Protein AF-A0A8S1WUE6-F1 (afdb_monomer_lite)

Secondary structure (DSSP, 8-state):
---------GGG---SSHHHHHHHSTTEEE-SSSEEE---GGG--BHHHHHT--SSS-EEEEEETTEEEEEEEEE--SGGGGTT-HHHHHHTTTTEEEE--BTTBPPEEEEPPHHHHTTTSSS---EE-TTSS-EE-EEEETTEEEE--GGG--HHHHHHHTTTSEEEETTTTEEEETT------------------------------------------

Organism: NCBI:txid43138

Foldseek 3Di:
DDDDDDDDDQQVFQDQAQVVSCVVPNQWGHLRGTIDGAAAQQVHFFPRNLCVHHPQGRKEFDDDPVDPTGGGIDDDDFQQSNQPPPPSLVVQVLFWDWDPADDPRGIGIHGDFQQRNCPPHPAGAWGADPVNPAIFQWHDDPNGTHGDDLFPDAQVCNCPSRVNQWHADPVVRTTDGDVPDDDDPPDDPDDDDDDDDDDDDDDDDDDDDDDDDDDDDDDDD

Radius of gyration: 26.96 Å; chains: 1; bounding box: 56×74×79 Å

InterPro domains:
  IPR002895 Paramecium surface antigen [PF01508] (16-64)
  IPR002895 Paramecium surface antigen [SM00639] (15-80)

pLDDT: mean 82.32, std 22.24, range [29.23, 98.31]

Structure (mmCIF, N/CA/C/O backbone):
data_AF-A0A8S1WUE6-F1
#
_entry.id   AF-A0A8S1WUE6-F1
#
loop_
_atom_site.group_PDB
_atom_site.id
_atom_site.type_symbol
_atom_site.label_atom_id
_atom_site.label_alt_id
_atom_site.label_comp_id
_atom_site.label_asym_id
_atom_site.label_entity_id
_atom_site.label_seq_id
_atom_site.pdbx_PDB_ins_code
_atom_site.Cartn_x
_atom_site.Cartn_y
_atom_site.Cartn_z
_atom_site.occupancy
_atom_site.B_iso_or_equiv
_atom_site.auth_seq_id
_atom_site.auth_comp_id
_atom_site.auth_asym_id
_atom_site.auth_atom_id
_atom_site.pdbx_PDB_model_num
ATOM 1 N N . MET A 1 1 ? -24.900 -4.844 48.297 1.00 48.94 1 MET A N 1
ATOM 2 C CA . MET A 1 1 ? -24.930 -4.718 46.822 1.00 48.94 1 MET A CA 1
ATOM 3 C C . MET A 1 1 ? -23.717 -5.451 46.272 1.00 48.94 1 MET A C 1
ATOM 5 O O . MET A 1 1 ? -22.603 -5.019 46.538 1.00 48.94 1 MET A O 1
ATOM 9 N N . ALA A 1 2 ? -23.901 -6.596 45.613 1.00 57.88 2 ALA A N 1
ATOM 10 C CA . ALA A 1 2 ? -22.784 -7.330 45.020 1.00 57.88 2 ALA A CA 1
ATOM 11 C C . ALA A 1 2 ? -22.281 -6.578 43.777 1.00 57.88 2 ALA A C 1
ATOM 13 O O . ALA A 1 2 ? -23.072 -6.251 42.894 1.00 57.88 2 ALA A O 1
ATOM 14 N N . LYS A 1 3 ? -20.978 -6.279 43.712 1.00 74.06 3 LYS A N 1
ATOM 15 C CA . LYS A 1 3 ? -20.352 -5.786 42.480 1.00 74.06 3 LYS A CA 1
ATOM 16 C C . LYS A 1 3 ? -20.184 -6.976 41.538 1.00 74.06 3 LYS A C 1
ATOM 18 O O . LYS A 1 3 ? -19.349 -7.837 41.788 1.00 74.06 3 LYS A O 1
ATOM 23 N N . ALA A 1 4 ? -20.995 -7.032 40.487 1.00 79.56 4 ALA A N 1
ATOM 24 C CA . ALA A 1 4 ? -20.825 -8.004 39.416 1.00 79.56 4 ALA A CA 1
ATOM 25 C C . ALA A 1 4 ? -19.717 -7.528 38.466 1.00 79.56 4 ALA A C 1
ATOM 27 O O . ALA A 1 4 ? -19.742 -6.390 37.992 1.00 79.56 4 ALA A O 1
ATOM 28 N N . CYS A 1 5 ? -18.741 -8.392 38.194 1.00 84.88 5 CYS A N 1
ATOM 29 C CA . CYS A 1 5 ? -17.757 -8.159 37.144 1.00 84.88 5 CYS A CA 1
ATOM 30 C C . CYS A 1 5 ? -18.400 -8.438 35.781 1.00 84.88 5 CYS A C 1
ATOM 32 O O . CYS A 1 5 ? -19.127 -9.419 35.630 1.00 84.88 5 CYS A O 1
ATOM 34 N N . LYS A 1 6 ? -18.108 -7.598 34.786 1.00 88.50 6 LYS A N 1
ATOM 35 C CA . LYS A 1 6 ? -18.460 -7.851 33.384 1.00 88.50 6 LYS A CA 1
ATOM 36 C C . LYS A 1 6 ? -17.197 -8.070 32.558 1.00 88.50 6 LYS A C 1
ATOM 38 O O . LYS A 1 6 ? -16.139 -7.542 32.906 1.00 88.50 6 LYS A O 1
ATOM 43 N N . SER A 1 7 ? -17.320 -8.794 31.449 1.00 88.94 7 SER A N 1
ATOM 44 C CA . SER A 1 7 ? -16.250 -8.884 30.455 1.00 88.94 7 SER A CA 1
ATOM 45 C C . SER A 1 7 ? -15.914 -7.494 29.918 1.00 88.94 7 SER A C 1
ATOM 47 O O . SER A 1 7 ? -16.809 -6.706 29.604 1.00 88.94 7 SER A O 1
ATOM 49 N N . LYS A 1 8 ? -14.616 -7.195 29.832 1.00 89.75 8 LYS A N 1
ATOM 50 C CA . LYS A 1 8 ? -14.124 -5.938 29.269 1.00 89.75 8 LYS A CA 1
ATOM 51 C C . LYS A 1 8 ? -14.382 -5.926 27.765 1.00 89.75 8 LYS A C 1
ATOM 53 O O . LYS A 1 8 ? -14.040 -6.877 27.071 1.00 89.75 8 LYS A O 1
ATOM 58 N N . THR A 1 9 ? -14.942 -4.831 27.277 1.00 94.19 9 THR A N 1
ATOM 59 C CA . THR A 1 9 ? -15.168 -4.560 25.853 1.00 94.19 9 THR A CA 1
ATOM 60 C C . THR A 1 9 ? -14.317 -3.376 25.408 1.00 94.19 9 THR A C 1
ATOM 62 O O . THR A 1 9 ? -13.836 -2.604 26.246 1.00 94.19 9 THR A O 1
ATOM 65 N N . CYS A 1 10 ? -14.129 -3.191 24.097 1.00 94.69 10 CYS A N 1
ATOM 66 C CA . CYS A 1 10 ? -13.362 -2.052 23.586 1.00 94.69 10 CYS A CA 1
ATOM 67 C C . CYS A 1 10 ? -13.921 -0.724 24.116 1.00 94.69 10 CYS A C 1
ATOM 69 O O . CYS A 1 10 ? -13.174 0.097 24.639 1.00 94.69 10 CYS A O 1
ATOM 71 N N . SER A 1 11 ? -15.245 -0.560 24.113 1.00 92.31 11 SER A N 1
ATOM 72 C CA . SER A 1 11 ? -15.908 0.678 24.539 1.00 92.31 11 SER A CA 1
ATOM 73 C C . SER A 1 11 ? -15.722 1.036 26.019 1.00 92.31 11 SER A C 1
ATOM 75 O O . SER A 1 11 ? -15.960 2.184 26.394 1.00 92.31 11 SER A O 1
ATOM 77 N N . ASP A 1 12 ? -15.255 0.103 26.858 1.00 90.88 12 ASP A N 1
ATOM 78 C CA . ASP A 1 12 ? -14.897 0.388 28.254 1.00 90.88 12 ASP A CA 1
ATOM 79 C C . ASP A 1 12 ? -13.587 1.190 28.373 1.00 90.88 12 ASP A C 1
ATOM 81 O O . ASP A 1 12 ? -13.290 1.759 29.424 1.00 90.88 12 ASP A O 1
ATOM 85 N N . THR A 1 13 ? -12.798 1.260 27.297 1.00 89.31 13 THR A N 1
ATOM 86 C CA . THR A 1 13 ? -11.520 1.974 27.247 1.00 89.31 13 THR A CA 1
ATOM 87 C C . THR A 1 13 ? -11.665 3.291 26.478 1.00 89.31 13 THR A C 1
ATOM 89 O O . THR A 1 13 ? -11.993 3.318 25.293 1.00 89.31 13 THR A O 1
ATOM 92 N N . LYS A 1 14 ? -11.367 4.412 27.143 1.00 90.44 14 LYS A N 1
ATOM 93 C CA . LYS A 1 14 ? -11.429 5.770 26.568 1.00 90.44 14 LYS A CA 1
ATOM 94 C C . LYS A 1 14 ? -10.052 6.253 26.113 1.00 90.44 14 LYS A C 1
ATOM 96 O O . LYS A 1 14 ? -9.549 7.264 26.597 1.00 90.44 14 LYS A O 1
ATOM 101 N N . LYS A 1 15 ? -9.405 5.472 25.250 1.00 94.00 15 LYS A N 1
ATOM 102 C CA . LYS A 1 15 ? -8.137 5.851 24.619 1.00 94.00 15 LYS A CA 1
ATOM 103 C C . LYS A 1 15 ? -8.396 6.365 23.208 1.00 94.00 15 LYS A C 1
ATOM 105 O O . LYS A 1 15 ? -9.313 5.902 22.530 1.00 94.00 15 LYS A O 1
ATOM 110 N N . THR A 1 16 ? -7.591 7.334 22.793 1.00 94.88 16 THR A N 1
ATOM 111 C CA . THR A 1 16 ? -7.745 8.053 21.519 1.00 94.88 16 THR A CA 1
ATOM 112 C C . THR A 1 16 ? -6.743 7.593 20.462 1.00 94.88 16 THR A C 1
ATOM 114 O O . THR A 1 16 ? -6.733 8.120 19.352 1.00 94.88 16 THR A O 1
ATOM 117 N N . LYS A 1 17 ? -5.895 6.611 20.800 1.00 95.81 17 LYS A N 1
ATOM 118 C CA . LYS A 1 17 ? -4.909 6.017 19.898 1.00 95.81 17 LYS A CA 1
ATOM 119 C C . LYS A 1 17 ? -5.118 4.527 19.741 1.00 95.81 17 LYS A C 1
ATOM 121 O O . LYS A 1 17 ? -5.295 3.805 20.723 1.00 95.81 17 LYS A O 1
ATOM 126 N N . SER A 1 18 ? -5.054 4.057 18.499 1.00 95.75 18 SER A N 1
ATOM 127 C CA . SER A 1 18 ? -5.284 2.644 18.186 1.00 95.75 18 SER A CA 1
ATOM 128 C C . SER A 1 18 ? -4.266 1.714 18.853 1.00 95.75 18 SER A C 1
ATOM 130 O O . SER A 1 18 ? -4.646 0.646 19.325 1.00 95.75 18 SER A O 1
ATOM 132 N N . SER A 1 19 ? -3.006 2.136 18.998 1.00 95.25 19 SER A N 1
ATOM 133 C CA . SER A 1 19 ? -1.978 1.382 19.735 1.00 95.25 19 SER A CA 1
ATOM 134 C C . SER A 1 19 ? -2.296 1.232 21.227 1.00 95.25 19 SER A C 1
ATOM 136 O O . SER A 1 19 ? -2.092 0.164 21.805 1.00 95.25 19 SER A O 1
ATOM 138 N N . GLU A 1 20 ? -2.843 2.272 21.859 1.00 96.25 20 GLU A N 1
ATOM 139 C CA . GLU A 1 20 ? -3.277 2.218 23.257 1.00 96.25 20 GLU A CA 1
ATOM 140 C C . GLU A 1 20 ? -4.524 1.344 23.430 1.00 96.25 20 GLU A C 1
ATOM 142 O O . GLU A 1 20 ? -4.611 0.587 24.396 1.00 96.25 20 GLU A O 1
ATOM 147 N N . CYS A 1 21 ? -5.476 1.417 22.493 1.00 96.44 21 CYS A N 1
ATOM 148 C CA . CYS A 1 21 ? -6.650 0.546 22.479 1.00 96.44 21 CYS A CA 1
ATOM 149 C C . CYS A 1 21 ? -6.256 -0.927 22.350 1.00 96.44 21 CYS A C 1
ATOM 151 O O . CYS A 1 21 ? -6.703 -1.740 23.156 1.00 96.44 21 CYS A O 1
ATOM 153 N N . ALA A 1 22 ? -5.362 -1.245 21.412 1.00 95.50 22 ALA A N 1
ATOM 154 C CA . ALA A 1 22 ? -4.843 -2.595 21.213 1.00 95.50 22 ALA A CA 1
ATOM 155 C C . ALA A 1 22 ? -4.075 -3.113 22.441 1.00 95.50 22 ALA A C 1
ATOM 157 O O . ALA A 1 22 ? -4.172 -4.291 22.777 1.00 95.50 22 ALA A O 1
ATOM 158 N N . SER A 1 23 ? -3.355 -2.230 23.142 1.00 95.12 23 SER A N 1
ATOM 159 C CA . SER A 1 23 ? -2.651 -2.570 24.389 1.00 95.12 23 SER A CA 1
ATOM 160 C C . SER A 1 23 ? -3.614 -2.809 25.555 1.00 95.12 23 SER A C 1
ATOM 162 O O . SER A 1 23 ? -3.335 -3.606 26.447 1.00 95.12 23 SER A O 1
ATOM 164 N N . ALA A 1 24 ? -4.756 -2.116 25.571 1.00 93.38 24 ALA A N 1
ATOM 165 C CA . ALA A 1 24 ? -5.770 -2.272 26.606 1.00 93.38 24 ALA A CA 1
ATOM 166 C C . ALA A 1 24 ? -6.628 -3.532 26.416 1.00 93.38 24 ALA A C 1
ATOM 168 O O . ALA A 1 24 ? -7.078 -4.104 27.416 1.00 93.38 24 ALA A O 1
ATOM 169 N N . LEU A 1 25 ? -6.906 -3.911 25.167 1.00 94.50 25 LEU A N 1
ATOM 170 C CA . LEU A 1 25 ? -7.588 -5.143 24.781 1.00 94.50 25 LEU A CA 1
ATOM 171 C C . LEU A 1 25 ? -7.275 -5.460 23.307 1.00 94.50 25 LEU A C 1
ATOM 173 O O . LEU A 1 25 ? -7.504 -4.636 22.420 1.00 94.50 25 LEU A O 1
ATOM 177 N N . ALA A 1 26 ? -6.762 -6.664 23.044 1.00 94.31 26 ALA A N 1
ATOM 178 C CA . ALA A 1 26 ? -6.446 -7.103 21.688 1.00 94.31 26 ALA A CA 1
ATOM 179 C C . ALA A 1 26 ? -7.703 -7.110 20.797 1.00 94.31 26 ALA A C 1
ATOM 181 O O . ALA A 1 26 ? -8.787 -7.474 21.244 1.00 94.31 26 ALA A O 1
ATOM 182 N N . GLY A 1 27 ? -7.551 -6.708 19.533 1.00 93.94 27 GLY A N 1
ATOM 183 C CA . GLY A 1 27 ? -8.670 -6.579 18.591 1.00 93.94 27 GLY A CA 1
ATOM 184 C C . GLY A 1 27 ? -9.422 -5.244 18.664 1.00 93.94 27 GLY A C 1
ATOM 185 O O . GLY A 1 27 ? -10.317 -5.018 17.854 1.00 93.94 27 GLY A O 1
ATOM 186 N N . CYS A 1 28 ? -9.041 -4.340 19.571 1.00 96.75 28 CYS A N 1
ATOM 187 C CA . CYS A 1 28 ? -9.584 -2.985 19.627 1.00 96.75 28 CYS A CA 1
ATOM 188 C C . CYS A 1 28 ? -8.695 -1.975 18.892 1.00 96.75 28 CYS A C 1
ATOM 190 O O . CYS A 1 28 ? -7.468 -2.027 18.978 1.00 96.75 28 CYS A O 1
ATOM 192 N N . ILE A 1 29 ? -9.327 -0.999 18.245 1.00 97.44 29 ILE A N 1
ATOM 193 C CA . ILE A 1 29 ? -8.684 0.191 17.666 1.00 97.44 29 ILE A CA 1
ATOM 194 C C . ILE A 1 29 ? -9.361 1.453 18.210 1.00 97.44 29 ILE A C 1
ATOM 196 O O . ILE A 1 29 ? -10.371 1.351 18.902 1.00 97.44 29 ILE A O 1
ATOM 200 N N . SER A 1 30 ? -8.822 2.639 17.932 1.00 97.19 30 SER A N 1
ATOM 201 C CA . SER A 1 30 ? -9.451 3.898 18.334 1.00 97.19 30 SER A CA 1
ATOM 202 C C . SER A 1 30 ? -10.193 4.544 17.172 1.00 97.19 30 SER A C 1
ATOM 204 O O . SER A 1 30 ? -9.680 4.587 16.059 1.00 97.19 30 SER A O 1
ATOM 206 N N . ASP A 1 31 ? -11.361 5.125 17.446 1.00 95.56 31 ASP A N 1
ATOM 207 C CA . ASP A 1 31 ? -12.020 6.059 16.525 1.00 95.56 31 ASP A CA 1
ATOM 208 C C . ASP A 1 31 ? -11.494 7.502 16.664 1.00 95.56 31 ASP A C 1
ATOM 210 O O . ASP A 1 31 ? -11.984 8.406 15.990 1.00 95.56 31 ASP A O 1
ATOM 214 N N . GLY A 1 32 ? -10.487 7.727 17.516 1.00 94.12 32 GLY A N 1
ATOM 215 C CA . GLY A 1 32 ? -9.955 9.042 17.875 1.00 94.12 32 GLY A CA 1
ATOM 216 C C . GLY A 1 32 ? -10.578 9.635 19.142 1.00 94.12 32 GLY A C 1
ATOM 217 O O . GLY A 1 32 ? -10.048 10.602 19.681 1.00 94.12 32 GLY A O 1
ATOM 218 N N . THR A 1 33 ? -11.659 9.045 19.659 1.00 93.56 33 THR A N 1
ATOM 219 C CA . THR A 1 33 ? -12.344 9.469 20.894 1.00 93.56 33 THR A CA 1
ATOM 220 C C . THR A 1 33 ? -12.415 8.340 21.923 1.00 93.56 33 THR A C 1
ATOM 222 O O . THR A 1 33 ? -12.246 8.565 23.123 1.00 93.56 33 THR A O 1
ATOM 225 N N . LYS A 1 34 ? -12.664 7.113 21.470 1.00 94.69 34 LYS A N 1
ATOM 226 C CA . LYS A 1 34 ? -12.789 5.908 22.293 1.00 94.69 34 LYS A CA 1
ATOM 227 C C . LYS A 1 34 ? -12.248 4.697 21.545 1.00 94.69 34 LYS A C 1
ATOM 229 O O . LYS A 1 34 ? -11.992 4.751 20.343 1.00 94.69 34 LYS A O 1
ATOM 234 N N . CYS A 1 35 ? -12.128 3.583 22.257 1.00 97.06 35 CYS A N 1
ATOM 235 C CA . CYS A 1 35 ? -11.825 2.315 21.620 1.00 97.06 35 CYS A CA 1
ATOM 236 C C . CYS A 1 35 ? -13.097 1.644 21.082 1.00 97.06 35 CYS A C 1
ATOM 238 O O . CYS A 1 35 ? -14.139 1.600 21.745 1.00 97.06 35 CYS A O 1
ATOM 240 N N . ILE A 1 36 ? -12.984 1.092 19.882 1.00 96.88 36 ILE A N 1
ATOM 241 C CA . ILE A 1 36 ? -14.009 0.334 19.168 1.00 96.88 36 ILE A CA 1
ATOM 242 C C . ILE A 1 36 ? -13.437 -1.021 18.745 1.00 96.88 36 ILE A C 1
ATOM 244 O O . ILE A 1 36 ? -12.218 -1.206 18.710 1.00 96.88 36 ILE A O 1
ATOM 248 N N . GLU A 1 37 ? -14.314 -1.975 18.452 1.00 97.06 37 GLU A N 1
ATOM 249 C CA . GLU A 1 37 ? -13.900 -3.246 17.856 1.00 97.06 37 GLU A CA 1
ATOM 250 C C . GLU A 1 37 ? -13.361 -3.013 16.443 1.00 97.06 37 GLU A C 1
ATOM 252 O O . GLU A 1 37 ? -13.864 -2.162 15.704 1.00 97.06 37 GLU A O 1
ATOM 257 N N . LYS A 1 38 ? -12.317 -3.757 16.068 1.00 97.25 38 LYS A N 1
ATOM 258 C CA . LYS A 1 38 ? -11.769 -3.704 14.715 1.00 97.25 38 LYS A CA 1
ATOM 259 C C . LYS A 1 38 ? -12.762 -4.345 13.737 1.00 97.25 38 LYS A C 1
ATOM 261 O O . LYS A 1 38 ? -13.007 -5.546 13.797 1.00 97.25 38 LYS A O 1
ATOM 266 N N . GLY A 1 39 ? -13.312 -3.533 12.842 1.00 97.50 39 GLY A N 1
ATOM 267 C CA . GLY A 1 39 ? -14.226 -3.920 11.768 1.00 97.50 39 GLY A CA 1
ATOM 268 C C . GLY A 1 39 ? -13.550 -3.946 10.396 1.00 97.50 39 GLY A C 1
ATOM 269 O O . GLY A 1 39 ? -12.335 -4.131 10.279 1.00 97.50 39 GLY A O 1
ATOM 270 N N . LYS A 1 40 ? -14.342 -3.803 9.336 1.00 98.31 40 LYS A N 1
ATOM 271 C CA . LYS A 1 40 ? -13.861 -3.633 7.958 1.00 98.31 40 LYS A CA 1
ATOM 272 C C . LYS A 1 40 ? -13.503 -2.175 7.695 1.00 98.31 40 LYS A C 1
ATOM 274 O O . LYS A 1 40 ? -14.015 -1.284 8.367 1.00 98.31 40 LYS A O 1
ATOM 279 N N . CYS A 1 41 ? -12.691 -1.909 6.673 1.00 98.19 41 CYS A N 1
ATOM 280 C CA . CYS A 1 41 ? -12.346 -0.537 6.292 1.00 98.19 41 CYS A CA 1
ATOM 281 C C . CYS A 1 41 ? -13.589 0.340 6.061 1.00 98.19 41 CYS A C 1
ATOM 283 O O . CYS A 1 41 ? -13.606 1.496 6.468 1.00 98.19 41 CYS A O 1
ATOM 285 N N . SER A 1 42 ? -14.648 -0.213 5.458 1.00 97.94 42 SER A N 1
ATOM 286 C CA . SER A 1 42 ? -15.906 0.500 5.190 1.00 97.94 42 SER A CA 1
ATOM 287 C C . SER A 1 42 ? -16.667 0.949 6.439 1.00 97.94 42 SER A C 1
ATOM 289 O O . SER A 1 42 ? -17.538 1.809 6.333 1.00 97.94 42 SER A O 1
ATOM 291 N N . ASP A 1 43 ? -16.365 0.370 7.602 1.00 97.50 43 ASP A N 1
ATOM 292 C CA . ASP A 1 43 ? -17.074 0.650 8.854 1.00 97.50 43 ASP A CA 1
ATOM 293 C C . ASP A 1 43 ? -16.532 1.917 9.540 1.00 97.50 43 ASP A C 1
ATOM 295 O O . ASP A 1 43 ? -17.120 2.420 10.499 1.00 97.50 43 ASP A O 1
ATOM 299 N N . TYR A 1 44 ? -15.405 2.451 9.057 1.00 97.56 44 TYR A N 1
ATOM 300 C CA . TYR A 1 44 ? -14.705 3.564 9.683 1.00 97.56 44 TYR A CA 1
ATOM 301 C C . TYR A 1 44 ? -14.995 4.898 9.001 1.00 97.56 44 TYR A C 1
ATOM 303 O O . TYR A 1 44 ? -14.937 5.040 7.779 1.00 97.56 44 TYR A O 1
ATOM 311 N N . SER A 1 45 ? -15.213 5.921 9.825 1.00 96.62 45 SER A N 1
ATOM 312 C CA . SER A 1 45 ? -15.431 7.303 9.387 1.00 96.62 45 SER A CA 1
ATOM 313 C C . SER A 1 45 ? -14.353 8.273 9.871 1.00 96.62 45 SER A C 1
ATOM 315 O O . SER A 1 45 ? -14.382 9.454 9.519 1.00 96.62 45 SER A O 1
ATOM 317 N N . THR A 1 46 ? -13.390 7.802 10.669 1.00 97.00 46 THR A N 1
ATOM 318 C CA . THR A 1 46 ? -12.315 8.633 11.219 1.00 97.00 46 THR A CA 1
ATOM 319 C C . THR A 1 46 ? -10.951 8.193 10.712 1.00 97.00 46 THR A C 1
ATOM 321 O O . THR A 1 46 ? -10.703 7.010 10.466 1.00 97.00 46 THR A O 1
ATOM 324 N N . LYS A 1 47 ? -10.044 9.162 10.568 1.00 96.38 47 LYS A N 1
ATOM 325 C CA . LYS A 1 47 ? -8.675 8.911 10.110 1.00 96.38 47 LYS A CA 1
ATOM 326 C C . LYS A 1 47 ? -7.934 7.945 11.037 1.00 96.38 47 LYS A C 1
ATOM 328 O O . LYS A 1 47 ? -7.264 7.045 10.552 1.00 96.38 47 LYS A O 1
ATOM 333 N N . GLU A 1 48 ? -8.090 8.102 12.353 1.00 96.31 48 GLU A N 1
ATOM 334 C CA . GLU A 1 48 ? -7.428 7.253 13.357 1.00 96.31 48 GLU A CA 1
ATOM 335 C C . GLU A 1 48 ? -7.847 5.778 13.235 1.00 96.31 48 GLU A C 1
ATOM 337 O O . GLU A 1 48 ? -6.980 4.904 13.244 1.00 96.31 48 GLU A O 1
ATOM 342 N N . ALA A 1 49 ? -9.145 5.502 13.053 1.00 97.00 49 ALA A N 1
ATOM 343 C CA . ALA A 1 49 ? -9.623 4.135 12.850 1.00 97.00 49 ALA A C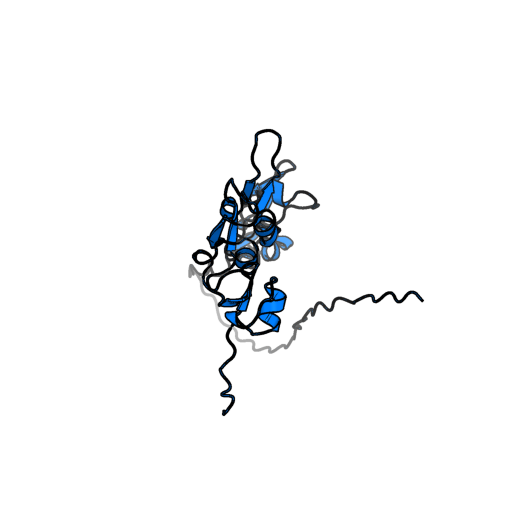A 1
ATOM 344 C C . ALA A 1 49 ? -9.159 3.579 11.499 1.00 97.00 49 ALA A C 1
ATOM 346 O O . ALA A 1 49 ? -8.663 2.458 11.422 1.00 97.00 49 ALA A O 1
ATOM 347 N N . CYS A 1 50 ? -9.252 4.386 10.439 1.00 97.69 50 CYS A N 1
ATOM 348 C CA . CYS A 1 50 ? -8.863 3.964 9.099 1.00 97.69 50 CYS A CA 1
ATOM 349 C C . CYS A 1 50 ? -7.368 3.617 9.003 1.00 97.69 50 CYS A C 1
ATOM 351 O O . CYS A 1 50 ? -7.001 2.569 8.475 1.00 97.69 50 CYS A O 1
ATOM 353 N N . SER A 1 51 ? -6.495 4.445 9.584 1.00 95.81 51 SER A N 1
ATOM 354 C CA . SER A 1 51 ? -5.047 4.205 9.601 1.00 95.81 51 SER A CA 1
ATOM 355 C C . SER A 1 51 ? -4.636 2.975 10.424 1.00 95.81 51 SER A C 1
ATOM 357 O O . SER A 1 51 ? -3.524 2.484 10.254 1.00 95.81 51 SER A O 1
ATOM 359 N N . ALA A 1 52 ? -5.511 2.442 11.286 1.00 95.56 52 ALA A N 1
ATOM 360 C CA . ALA A 1 52 ? -5.268 1.195 12.019 1.00 95.56 52 ALA A CA 1
ATOM 361 C C . ALA A 1 52 ? -5.502 -0.077 11.174 1.00 95.56 52 ALA A C 1
ATOM 363 O O . ALA A 1 52 ? -5.201 -1.196 11.619 1.00 95.56 52 ALA A O 1
ATOM 364 N N . GLY A 1 53 ? -6.039 0.083 9.960 1.00 95.69 53 GLY A N 1
ATOM 365 C CA . GLY A 1 53 ? -6.412 -1.006 9.066 1.00 95.69 53 GLY A CA 1
ATOM 366 C C . GLY A 1 53 ? -7.714 -1.704 9.471 1.00 95.69 53 GLY A C 1
ATOM 367 O O . GLY A 1 53 ? -8.246 -1.525 10.567 1.00 95.69 53 GLY A O 1
ATOM 368 N N . GLY A 1 54 ? -8.219 -2.542 8.575 1.00 96.81 54 GLY A N 1
ATOM 369 C CA . GLY A 1 54 ? -9.434 -3.325 8.749 1.00 96.81 54 GLY A CA 1
ATOM 370 C C . GLY A 1 54 ? -9.132 -4.800 8.984 1.00 96.81 54 GLY A C 1
ATOM 371 O O . GLY A 1 54 ? -7.985 -5.250 8.957 1.00 96.81 54 GLY A O 1
ATOM 372 N N . THR A 1 55 ? -10.182 -5.563 9.244 1.00 97.38 55 THR A N 1
ATOM 373 C CA . THR A 1 55 ? -10.166 -7.035 9.209 1.00 97.38 55 THR A CA 1
ATOM 374 C C . THR A 1 55 ? -10.060 -7.572 7.779 1.00 97.38 55 THR A C 1
ATOM 376 O O . THR A 1 55 ? -9.668 -8.716 7.575 1.00 97.38 55 THR A O 1
ATOM 379 N N . ASP A 1 56 ? -10.372 -6.731 6.795 1.00 97.25 56 ASP A N 1
ATOM 380 C CA . ASP A 1 56 ? -10.316 -6.969 5.356 1.00 97.25 56 ASP A CA 1
ATOM 381 C C . ASP A 1 56 ? -8.995 -6.525 4.703 1.00 97.25 56 ASP A C 1
ATOM 383 O O . ASP A 1 56 ? -8.756 -6.863 3.546 1.00 97.25 56 ASP A O 1
ATOM 387 N N . GLY A 1 57 ? -8.112 -5.830 5.433 1.00 95.06 57 GLY A N 1
ATOM 388 C CA . GLY A 1 57 ? -6.767 -5.481 4.969 1.00 95.06 57 GLY A CA 1
ATOM 389 C C . GLY A 1 57 ? -6.322 -4.065 5.333 1.00 95.06 57 GLY A C 1
ATOM 390 O O . GLY A 1 57 ? -6.815 -3.451 6.280 1.00 95.06 57 GLY A O 1
ATOM 391 N N . ALA A 1 58 ? -5.344 -3.549 4.585 1.00 95.75 58 ALA A N 1
ATOM 392 C CA . ALA A 1 58 ? -4.927 -2.155 4.693 1.00 95.75 58 ALA A CA 1
ATOM 393 C C . ALA A 1 58 ? -6.044 -1.234 4.186 1.00 95.75 58 ALA A C 1
ATOM 395 O O . ALA A 1 58 ? -6.685 -1.537 3.181 1.00 95.75 58 ALA A O 1
ATOM 396 N N . CYS A 1 59 ? -6.258 -0.104 4.856 1.00 97.75 59 CYS A N 1
ATOM 397 C CA . CYS A 1 59 ? -7.284 0.855 4.470 1.00 97.75 59 CYS A CA 1
ATOM 398 C C . CYS A 1 59 ? -6.683 2.170 3.980 1.00 97.75 59 CYS A C 1
ATOM 400 O O . CYS A 1 59 ? -5.538 2.502 4.285 1.00 97.75 59 CYS A O 1
ATOM 402 N N . VAL A 1 60 ? -7.507 2.936 3.274 1.00 97.81 60 VAL A N 1
ATOM 403 C CA . VAL A 1 60 ? -7.206 4.281 2.801 1.00 97.81 60 VAL A CA 1
ATOM 404 C C . VAL A 1 60 ? -8.277 5.249 3.262 1.00 97.81 60 VAL A C 1
ATOM 406 O O . VAL A 1 60 ? -9.473 4.979 3.110 1.00 97.81 60 VAL A O 1
ATOM 409 N N . PHE A 1 61 ? -7.848 6.399 3.775 1.00 98.12 61 PHE A N 1
ATOM 410 C CA . PHE A 1 61 ? -8.741 7.443 4.244 1.00 98.12 61 PHE A CA 1
ATOM 411 C C . PHE A 1 61 ? -8.897 8.577 3.224 1.00 98.12 61 PHE A C 1
ATOM 413 O O . PHE A 1 61 ? -7.930 9.202 2.800 1.00 98.12 61 PHE A O 1
AT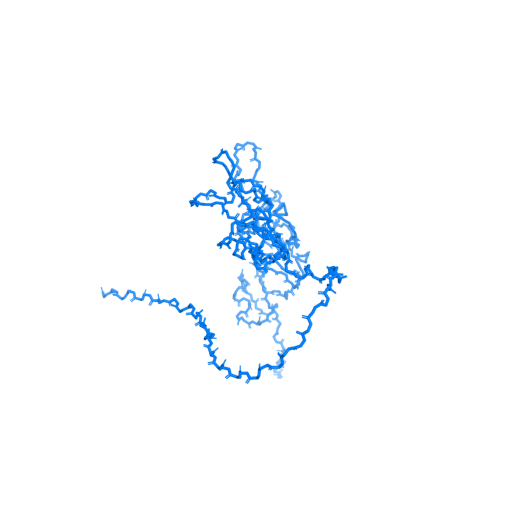OM 420 N N . SER A 1 62 ? -10.137 8.905 2.873 1.00 96.69 62 SER A N 1
ATOM 421 C CA . SER A 1 62 ? -10.474 10.093 2.084 1.00 96.69 62 SER A CA 1
ATOM 422 C C . SER A 1 62 ? -11.200 11.109 2.972 1.00 96.69 62 SER A C 1
ATOM 424 O O . SER A 1 62 ? -12.339 10.839 3.366 1.00 96.69 62 SER A O 1
ATOM 426 N N . PRO A 1 63 ? -10.583 12.256 3.315 1.00 95.69 63 PRO A N 1
ATOM 427 C CA . PRO A 1 63 ? -11.224 13.268 4.148 1.00 95.69 63 PRO A CA 1
ATOM 428 C C . PRO A 1 63 ? -12.456 13.864 3.459 1.00 95.69 63 PRO A C 1
ATOM 430 O O . PRO A 1 63 ? -12.524 13.961 2.232 1.00 95.69 63 PRO A O 1
ATOM 433 N N . THR A 1 64 ? -13.424 14.304 4.259 1.00 93.75 64 THR A N 1
ATOM 434 C CA . THR A 1 64 ? -14.500 15.174 3.763 1.00 93.75 64 THR A CA 1
ATOM 435 C C . THR A 1 64 ? -13.978 16.595 3.538 1.00 93.75 64 THR A C 1
ATOM 437 O O . THR A 1 64 ? -12.992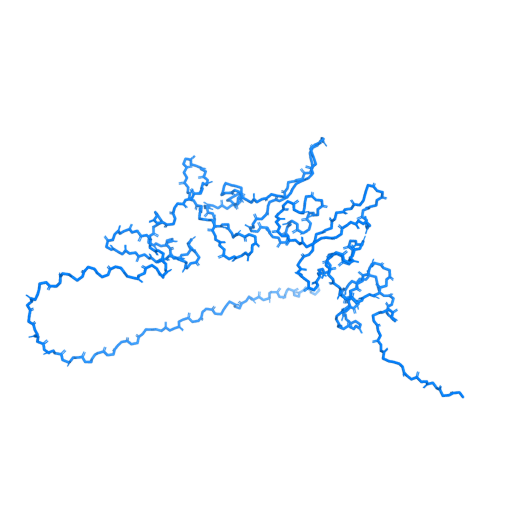 17.011 4.144 1.00 93.75 64 THR A O 1
ATOM 440 N N . SER A 1 65 ? -14.664 17.391 2.715 1.00 88.94 65 SER A N 1
ATOM 441 C CA . SER A 1 65 ? -14.306 18.805 2.504 1.00 88.94 65 SER A CA 1
ATOM 442 C C . SER A 1 65 ? -14.350 19.646 3.787 1.00 88.94 65 SER A C 1
ATOM 444 O O . SER A 1 65 ? -13.717 20.696 3.855 1.00 88.94 65 SER A O 1
ATOM 446 N N . SER A 1 66 ? -15.080 19.191 4.806 1.00 89.69 66 SER A N 1
ATOM 447 C CA . SER A 1 66 ? -15.277 19.906 6.068 1.00 89.69 66 SER A CA 1
ATOM 448 C C . SER A 1 66 ? -14.308 19.493 7.180 1.00 89.69 66 SER A C 1
ATOM 450 O O . SER A 1 66 ? -14.326 20.112 8.241 1.00 89.69 66 SER A O 1
ATOM 452 N N . SER A 1 67 ? -13.491 18.447 6.997 1.00 91.25 67 SER A N 1
ATOM 453 C CA . SER A 1 67 ? -12.637 17.923 8.070 1.00 91.25 67 SER A CA 1
ATOM 454 C C . SER A 1 67 ? -11.490 17.050 7.566 1.00 91.25 67 SER A C 1
ATOM 456 O O . SER A 1 67 ? -11.679 16.137 6.767 1.00 91.25 67 SER A O 1
ATOM 458 N N . ALA A 1 68 ? -10.300 17.260 8.133 1.00 90.88 68 ALA A N 1
ATOM 459 C CA . ALA A 1 68 ? -9.123 16.427 7.881 1.00 90.88 68 ALA A CA 1
ATOM 460 C C . ALA A 1 68 ? -9.108 15.107 8.683 1.00 90.88 68 ALA A C 1
ATOM 462 O O . ALA A 1 68 ? -8.247 14.257 8.448 1.00 90.88 68 ALA A O 1
ATOM 463 N N . THR A 1 69 ? -10.016 14.938 9.652 1.00 93.06 69 THR A N 1
ATOM 464 C CA . THR A 1 69 ? -10.051 13.778 10.561 1.00 93.06 69 THR A CA 1
ATOM 465 C C . THR A 1 69 ? -11.289 12.907 10.391 1.00 93.06 69 THR A C 1
ATOM 467 O O . THR A 1 69 ? -11.278 11.771 10.865 1.00 93.06 69 THR A O 1
ATOM 470 N N . THR A 1 70 ? -12.319 13.393 9.690 1.00 95.38 70 THR A N 1
ATOM 471 C CA . THR A 1 70 ? -13.534 12.635 9.355 1.00 95.38 70 THR A CA 1
ATOM 472 C C . THR A 1 70 ? -13.725 12.532 7.844 1.00 95.38 70 THR A C 1
ATOM 474 O O . THR A 1 70 ? -13.417 13.458 7.089 1.00 95.38 70 THR A O 1
ATOM 477 N N . GLY A 1 71 ? -14.171 11.369 7.383 1.00 96.31 71 GLY A N 1
ATOM 478 C CA . GLY A 1 71 ? -14.055 10.985 5.982 1.00 96.31 71 GLY A CA 1
ATOM 479 C C . GLY A 1 71 ? -14.653 9.624 5.676 1.00 96.31 71 GLY A C 1
ATOM 480 O O . GLY A 1 71 ? -15.348 9.027 6.496 1.00 96.31 71 GLY A O 1
ATOM 481 N N . VAL A 1 72 ? -14.358 9.142 4.475 1.00 97.00 72 VAL A N 1
ATOM 482 C CA . VAL A 1 72 ? -14.698 7.796 4.021 1.00 97.00 72 VAL A CA 1
ATOM 483 C C . VAL A 1 72 ? -13.440 6.945 4.083 1.00 97.00 72 VAL A C 1
ATOM 485 O O . VAL A 1 72 ? -12.409 7.320 3.523 1.00 97.00 72 VAL A O 1
ATOM 488 N N . CYS A 1 73 ? -13.530 5.795 4.738 1.00 97.88 73 CYS A N 1
ATOM 489 C CA . CYS A 1 73 ? -12.479 4.792 4.730 1.00 97.88 73 CYS A CA 1
ATOM 490 C C . CYS A 1 73 ? -12.847 3.649 3.778 1.00 97.88 73 CYS A C 1
ATOM 492 O O . CYS A 1 73 ? -14.001 3.218 3.715 1.00 97.88 73 CYS A O 1
ATOM 494 N N . LYS A 1 74 ? -11.878 3.179 2.991 1.00 97.62 74 LYS A N 1
ATOM 495 C CA . LYS A 1 74 ? -12.060 2.077 2.034 1.00 97.62 74 LYS A CA 1
ATOM 496 C C . LYS A 1 74 ? -10.880 1.122 2.079 1.00 97.62 74 LYS A C 1
ATOM 498 O O . LYS A 1 74 ? -9.805 1.487 2.544 1.00 97.62 74 LYS A O 1
ATOM 503 N N . LEU A 1 75 ? -11.094 -0.095 1.588 1.00 97.88 75 LEU A N 1
ATOM 504 C CA . LEU A 1 75 ? -10.023 -1.065 1.400 1.00 97.88 75 LEU A CA 1
ATOM 505 C C . LEU A 1 75 ? -9.004 -0.533 0.384 1.00 97.88 75 LEU A C 1
ATOM 507 O O . LEU A 1 75 ? -9.390 0.024 -0.642 1.00 97.88 75 LEU A O 1
ATOM 511 N N . TYR A 1 76 ? -7.717 -0.712 0.670 1.00 97.25 76 TYR A N 1
ATOM 512 C CA . TYR A 1 76 ? -6.637 -0.314 -0.221 1.00 97.25 76 TYR A CA 1
ATOM 513 C C . TYR A 1 76 ? -6.403 -1.403 -1.268 1.00 97.25 76 TYR A C 1
ATOM 515 O O . TYR A 1 76 ? -5.850 -2.455 -0.954 1.00 97.25 76 TYR A O 1
ATOM 523 N N . THR A 1 77 ? -6.851 -1.174 -2.501 1.00 96.50 77 THR A N 1
ATOM 524 C CA . THR A 1 77 ? -6.833 -2.183 -3.577 1.00 96.50 77 THR A CA 1
ATOM 525 C C . THR A 1 77 ? -5.982 -1.787 -4.779 1.00 96.50 77 THR A C 1
ATOM 527 O O . THR A 1 77 ? -5.561 -2.647 -5.552 1.00 96.50 77 THR A O 1
ATOM 530 N N . GLN A 1 78 ? -5.702 -0.495 -4.926 1.00 97.12 78 GLN A N 1
ATOM 531 C CA . GLN A 1 78 ? -4.844 0.062 -5.963 1.00 97.12 78 GLN A CA 1
ATOM 532 C C . GLN A 1 78 ? -4.290 1.417 -5.521 1.00 97.12 78 GLN A C 1
ATOM 534 O O . GLN A 1 78 ? -4.935 2.133 -4.759 1.00 97.12 78 GLN A O 1
ATOM 539 N N . CYS A 1 79 ? -3.128 1.822 -6.047 1.00 97.69 79 CYS A N 1
ATOM 540 C CA . CYS A 1 79 ? -2.474 3.074 -5.645 1.00 97.69 79 CYS A CA 1
ATOM 541 C C . CYS A 1 79 ? -3.411 4.294 -5.714 1.00 97.69 79 CYS A C 1
ATOM 543 O O . CYS A 1 79 ? -3.406 5.112 -4.802 1.00 97.69 79 CYS A O 1
ATOM 545 N N . SER A 1 80 ? -4.272 4.388 -6.735 1.00 97.06 80 SER A N 1
ATOM 546 C CA . SER A 1 80 ? -5.177 5.536 -6.905 1.00 97.06 80 SER A CA 1
ATOM 547 C C . SER A 1 80 ? -6.218 5.692 -5.799 1.00 97.06 80 SER A C 1
ATOM 549 O O . SER A 1 80 ? -6.782 6.776 -5.661 1.00 97.06 80 SER A O 1
ATOM 551 N N . ASP A 1 81 ? -6.481 4.646 -5.011 1.00 96.62 81 ASP A N 1
ATOM 552 C CA . ASP A 1 81 ? -7.359 4.749 -3.844 1.00 96.62 81 ASP A CA 1
ATOM 553 C C . ASP A 1 81 ? -6.796 5.787 -2.862 1.00 96.62 81 ASP A C 1
ATOM 555 O O . ASP A 1 81 ? -7.546 6.559 -2.269 1.00 96.62 81 ASP A O 1
ATOM 559 N N . ALA A 1 82 ? -5.463 5.868 -2.759 1.00 97.06 82 ALA A N 1
ATOM 560 C CA . ALA A 1 82 ? -4.720 6.706 -1.825 1.00 97.06 82 ALA A CA 1
ATOM 561 C C . ALA A 1 82 ? -4.409 8.121 -2.324 1.00 97.06 82 ALA A C 1
ATOM 563 O O . ALA A 1 82 ? -3.532 8.766 -1.765 1.00 97.06 82 ALA A O 1
ATOM 564 N N . ASN A 1 83 ? -5.134 8.660 -3.313 1.00 96.31 83 ASN A N 1
ATOM 565 C CA . ASN A 1 83 ? -4.915 10.026 -3.832 1.00 96.31 83 ASN A CA 1
ATOM 566 C C . ASN A 1 83 ? -5.002 11.141 -2.770 1.00 96.31 83 ASN A C 1
ATOM 568 O O . ASN A 1 83 ? -4.407 12.209 -2.938 1.00 96.31 83 ASN A O 1
ATOM 572 N N . SER A 1 84 ? -5.724 10.894 -1.676 1.00 94.75 84 SER A N 1
ATOM 573 C CA . SER A 1 84 ? -5.888 11.828 -0.554 1.00 94.75 84 SER A CA 1
ATOM 574 C C . SER A 1 84 ? -5.200 11.366 0.735 1.00 94.75 84 SER A C 1
ATOM 576 O O . SER A 1 84 ? -5.340 12.020 1.767 1.00 94.75 84 SER A O 1
ATOM 578 N N . ASP A 1 85 ? -4.440 10.269 0.681 1.00 96.06 85 ASP A N 1
ATOM 579 C CA . ASP A 1 85 ? -3.788 9.662 1.838 1.00 96.06 85 ASP A CA 1
ATOM 580 C C . ASP A 1 85 ? -2.320 9.359 1.530 1.00 96.06 85 ASP A C 1
ATOM 582 O O . ASP A 1 85 ? -1.945 8.272 1.086 1.00 96.06 85 ASP A O 1
ATOM 586 N N . GLN A 1 86 ? -1.467 10.354 1.776 1.00 96.06 86 GLN A N 1
ATOM 587 C CA . GLN A 1 86 ? -0.030 10.229 1.552 1.00 96.06 86 GLN A CA 1
ATOM 588 C C . GLN A 1 86 ? 0.573 9.040 2.308 1.00 96.06 86 GLN A C 1
ATOM 590 O O . GLN A 1 86 ? 1.441 8.356 1.772 1.00 96.06 86 GLN A O 1
ATOM 595 N N . ILE A 1 87 ? 0.122 8.797 3.541 1.00 94.62 87 ILE A N 1
ATOM 596 C CA . ILE A 1 87 ? 0.689 7.757 4.400 1.00 94.62 87 ILE A CA 1
ATOM 597 C C . ILE A 1 87 ? 0.337 6.383 3.830 1.00 94.62 87 ILE A C 1
ATOM 599 O O . ILE A 1 87 ? 1.230 5.551 3.677 1.00 94.62 87 ILE A O 1
ATOM 603 N N . ALA A 1 88 ? -0.924 6.168 3.439 1.00 95.94 88 ALA A N 1
ATOM 604 C CA . ALA A 1 88 ? -1.326 4.930 2.774 1.00 95.94 88 ALA A CA 1
ATOM 605 C C . ALA A 1 88 ? -0.609 4.750 1.424 1.00 95.94 88 ALA A C 1
ATOM 607 O O . ALA A 1 88 ? -0.123 3.666 1.114 1.00 95.94 88 ALA A O 1
ATOM 608 N N . CYS A 1 89 ? -0.446 5.813 0.631 1.00 97.62 89 CYS A N 1
ATOM 609 C CA . CYS A 1 89 ? 0.319 5.724 -0.614 1.00 97.62 89 CYS A CA 1
ATOM 610 C C . CYS A 1 89 ? 1.766 5.264 -0.363 1.00 97.62 89 CYS A C 1
ATOM 612 O O . CYS A 1 89 ? 2.272 4.351 -1.016 1.00 97.62 89 CYS A O 1
ATOM 614 N N . GLN A 1 90 ? 2.422 5.876 0.626 1.00 95.81 90 GLN A N 1
ATOM 615 C CA . GLN A 1 90 ? 3.815 5.611 0.978 1.00 95.81 90 GLN A CA 1
ATOM 616 C C . GLN A 1 90 ? 4.024 4.266 1.682 1.00 95.81 90 GLN A C 1
ATOM 618 O O . GLN A 1 90 ? 5.132 3.734 1.621 1.00 95.81 90 GLN A O 1
ATOM 623 N N . SER A 1 91 ? 2.991 3.673 2.291 1.00 94.62 91 SER A N 1
ATOM 624 C CA . SER A 1 91 ? 3.089 2.319 2.851 1.00 94.62 91 SER A CA 1
ATOM 625 C C . SER A 1 91 ? 3.324 1.257 1.770 1.00 94.62 91 SER A C 1
ATOM 627 O O . SER A 1 91 ? 3.815 0.175 2.076 1.00 94.62 91 SER A O 1
ATOM 629 N N . MET A 1 92 ? 3.015 1.577 0.508 1.00 95.12 92 MET A N 1
ATOM 630 C CA . MET A 1 92 ? 3.255 0.743 -0.673 1.00 95.12 92 MET A CA 1
ATOM 631 C C . MET A 1 92 ? 4.314 1.362 -1.600 1.00 95.12 92 MET A C 1
ATOM 633 O O . MET A 1 92 ? 4.207 1.246 -2.816 1.00 95.12 92 MET A O 1
ATOM 637 N N . SER A 1 93 ? 5.349 2.012 -1.059 1.00 94.19 93 SER A N 1
ATOM 638 C CA . SER A 1 93 ? 6.341 2.794 -1.828 1.00 94.19 93 SER A CA 1
ATOM 639 C C . SER A 1 93 ? 7.123 2.030 -2.905 1.00 94.19 93 SER A C 1
ATOM 641 O O . SER A 1 93 ? 7.664 2.650 -3.813 1.00 94.19 93 SER A O 1
ATOM 643 N N . GLN A 1 94 ? 7.183 0.697 -2.845 1.00 93.25 94 GLN A N 1
ATOM 644 C CA . GLN A 1 94 ? 7.790 -0.108 -3.915 1.00 93.25 94 GLN A CA 1
ATOM 645 C C . GLN A 1 94 ? 6.894 -0.205 -5.161 1.00 93.25 94 GLN A C 1
ATOM 647 O O . GLN A 1 94 ? 7.394 -0.376 -6.269 1.00 93.25 94 GLN A O 1
ATOM 652 N N . THR A 1 95 ? 5.576 -0.085 -4.989 1.00 95.94 95 THR A N 1
ATOM 653 C CA . THR A 1 95 ? 4.577 -0.175 -6.066 1.00 95.94 95 THR A CA 1
ATOM 654 C C . THR A 1 95 ? 4.008 1.192 -6.430 1.00 95.94 95 THR A C 1
ATOM 656 O O . THR A 1 95 ? 3.775 1.472 -7.604 1.00 95.94 95 THR A O 1
ATOM 659 N N . CYS A 1 96 ? 3.787 2.048 -5.435 1.00 97.44 96 CYS A N 1
ATOM 660 C CA . CYS A 1 96 ? 3.051 3.295 -5.543 1.00 97.44 96 CYS A CA 1
ATOM 661 C C . CYS A 1 96 ? 3.954 4.514 -5.353 1.00 97.44 96 CYS A C 1
ATOM 663 O O . CYS A 1 96 ? 4.753 4.596 -4.424 1.00 97.44 96 CYS A O 1
ATOM 665 N N . LYS A 1 97 ? 3.735 5.515 -6.200 1.00 96.94 97 LYS A N 1
ATOM 666 C CA . L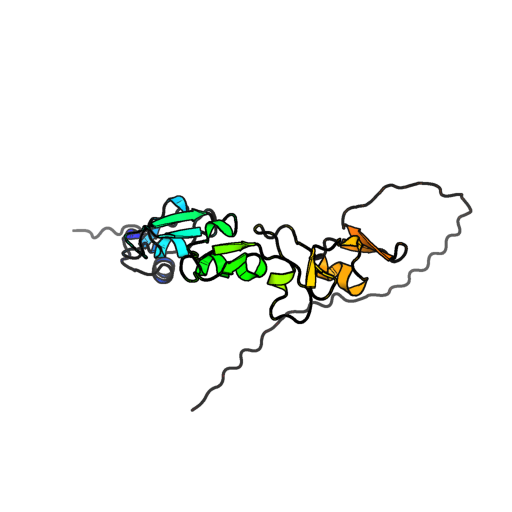YS A 1 97 ? 4.388 6.815 -6.191 1.00 96.94 97 LYS A CA 1
ATOM 667 C C . LYS A 1 97 ? 3.408 7.891 -5.733 1.00 96.94 97 LYS A C 1
ATOM 669 O O . LYS A 1 97 ? 2.443 8.196 -6.438 1.00 96.94 97 LYS A O 1
ATOM 674 N N . TRP A 1 98 ? 3.731 8.550 -4.624 1.00 97.62 98 TRP A N 1
ATOM 675 C CA . TRP A 1 98 ? 3.066 9.786 -4.217 1.00 97.62 98 TRP A CA 1
ATOM 676 C C . TRP A 1 98 ? 3.565 10.976 -5.040 1.00 97.62 98 TRP A C 1
ATOM 678 O O . TRP A 1 98 ? 4.7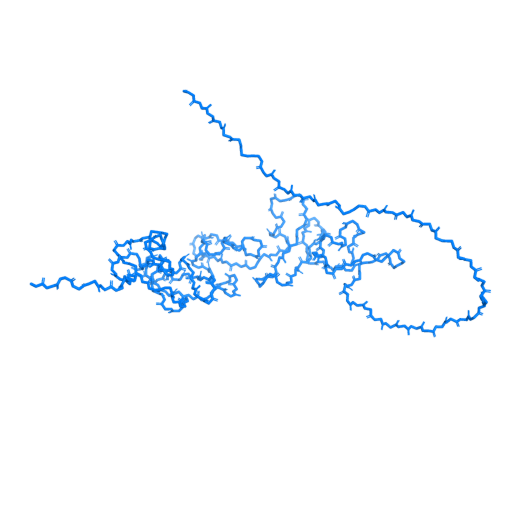68 11.160 -5.238 1.00 97.62 98 TRP A O 1
ATOM 688 N N . THR A 1 99 ? 2.640 11.814 -5.490 1.00 96.62 99 THR A N 1
ATOM 689 C CA . THR A 1 99 ? 2.926 13.113 -6.099 1.00 96.62 99 THR A CA 1
ATOM 690 C C . THR A 1 99 ? 2.207 14.181 -5.290 1.00 96.62 99 THR A C 1
ATOM 692 O O . THR A 1 99 ? 0.986 14.143 -5.145 1.00 96.62 99 THR A O 1
ATOM 695 N N . VAL A 1 100 ? 2.978 15.122 -4.745 1.00 95.50 100 VAL A N 1
ATOM 696 C CA . VAL A 1 100 ? 2.455 16.237 -3.949 1.00 95.50 100 VAL A CA 1
ATOM 697 C C . VAL A 1 100 ? 1.605 17.175 -4.807 1.00 95.50 100 VAL A C 1
ATOM 699 O O . VAL A 1 100 ? 1.873 17.353 -5.997 1.00 95.50 100 VAL A O 1
ATOM 702 N N . ALA A 1 101 ? 0.595 17.794 -4.195 1.00 94.69 101 ALA A N 1
ATOM 703 C CA . ALA A 1 101 ? -0.198 18.823 -4.858 1.00 94.69 101 ALA A CA 1
ATOM 704 C C . ALA A 1 101 ? 0.699 20.002 -5.272 1.00 94.69 101 ALA A C 1
ATOM 706 O O . ALA A 1 101 ? 1.576 20.416 -4.514 1.00 94.69 101 ALA A O 1
ATOM 707 N N . THR A 1 102 ? 0.491 20.538 -6.475 1.00 95.44 102 THR A N 1
ATOM 708 C CA . THR A 1 102 ? 1.255 21.679 -7.002 1.00 95.44 102 THR A CA 1
ATOM 709 C C . THR A 1 102 ? 0.302 22.665 -7.665 1.00 95.44 102 THR A C 1
ATOM 711 O O . THR A 1 102 ? -0.335 22.341 -8.670 1.00 95.44 102 THR A O 1
ATOM 714 N N . GLY A 1 103 ? 0.194 23.876 -7.111 1.00 93.12 103 GLY A N 1
ATOM 715 C CA . GLY A 1 103 ? -0.761 24.882 -7.582 1.00 93.12 103 GLY A CA 1
ATOM 716 C C . GLY A 1 103 ? -2.199 24.361 -7.517 1.00 93.12 103 GLY A C 1
ATOM 717 O O . GLY A 1 103 ? -2.685 24.008 -6.448 1.00 93.12 103 GLY A O 1
ATOM 718 N N . THR A 1 104 ? -2.864 24.283 -8.670 1.00 94.06 104 THR A N 1
ATOM 719 C CA . THR A 1 104 ? -4.226 23.738 -8.818 1.00 94.06 104 THR A CA 1
ATOM 720 C C . THR A 1 104 ? -4.264 22.225 -9.053 1.00 94.06 104 THR A C 1
ATOM 722 O O . THR A 1 104 ? -5.346 21.646 -9.125 1.00 94.06 104 THR A O 1
ATOM 725 N N . THR A 1 105 ? -3.108 21.566 -9.178 1.00 94.12 105 THR A N 1
ATOM 726 C CA . THR A 1 105 ? -3.035 20.115 -9.389 1.00 94.12 105 THR A CA 1
ATOM 727 C C . THR A 1 105 ? -3.129 19.407 -8.038 1.00 94.12 105 THR A C 1
ATOM 729 O O . THR A 1 105 ? -2.257 19.642 -7.192 1.00 94.12 105 THR A O 1
ATOM 732 N N . PRO A 1 106 ? -4.144 18.553 -7.805 1.00 93.88 106 PRO A N 1
ATOM 733 C CA . PRO A 1 106 ? -4.276 17.831 -6.547 1.00 93.88 106 PRO A CA 1
ATOM 734 C C . PRO A 1 106 ? -3.140 16.820 -6.369 1.00 93.88 106 PRO A C 1
ATOM 736 O O . PRO A 1 106 ? -2.461 16.432 -7.324 1.00 93.88 106 PRO A O 1
ATOM 739 N N . SER A 1 107 ? -2.946 16.371 -5.131 1.00 95.31 107 SER A N 1
ATOM 740 C CA . SER A 1 107 ? -2.072 15.235 -4.870 1.00 95.31 107 SER A CA 1
ATOM 741 C C . SER A 1 107 ? -2.594 13.979 -5.562 1.00 95.31 107 SER A C 1
ATOM 743 O O . SER A 1 107 ? -3.793 13.832 -5.806 1.00 95.31 107 SER A O 1
ATOM 745 N N . SER A 1 108 ? -1.689 13.057 -5.871 1.00 96.88 108 SER A N 1
ATOM 746 C CA . SER A 1 108 ? -2.050 11.782 -6.485 1.00 96.88 108 SER A CA 1
ATOM 747 C C . SER A 1 108 ? -1.143 10.660 -6.008 1.00 96.88 108 SER A C 1
ATOM 749 O O . SER A 1 108 ? 0.023 10.879 -5.674 1.00 96.88 108 SER A O 1
ATOM 751 N N . CYS A 1 109 ? -1.686 9.451 -6.007 1.00 98.12 109 CYS A N 1
ATOM 752 C CA . CYS A 1 109 ? -0.965 8.219 -5.778 1.00 98.12 109 CYS A CA 1
ATOM 753 C C . CYS A 1 109 ? -1.153 7.314 -6.996 1.00 98.12 109 CYS A C 1
ATOM 755 O O . CYS A 1 109 ? -2.263 6.904 -7.324 1.00 98.12 109 CYS A O 1
ATOM 757 N N . SER A 1 110 ? -0.061 7.005 -7.683 1.00 97.50 110 SER A N 1
ATOM 758 C CA . SER A 1 110 ? -0.100 6.252 -8.940 1.00 97.50 110 SER A CA 1
ATOM 759 C C . SER A 1 110 ? 0.892 5.106 -8.902 1.00 97.50 110 SER A C 1
ATOM 761 O O . SER A 1 110 ? 1.872 5.172 -8.168 1.00 97.50 110 SER A O 1
ATOM 763 N N . ASN A 1 111 ? 0.685 4.075 -9.720 1.00 97.06 111 ASN A N 1
ATOM 764 C CA . ASN A 1 111 ? 1.697 3.035 -9.893 1.00 97.06 111 ASN A CA 1
ATOM 765 C C . ASN A 1 111 ? 3.026 3.657 -10.342 1.00 97.06 111 ASN A C 1
ATOM 767 O O . ASN A 1 111 ? 3.058 4.593 -11.149 1.00 97.06 111 ASN A O 1
ATOM 771 N N . HIS A 1 112 ? 4.127 3.102 -9.855 1.00 96.06 112 HIS A N 1
ATOM 772 C CA . HIS A 1 112 ? 5.434 3.395 -10.398 1.00 96.06 112 HIS A CA 1
ATOM 773 C C . HIS A 1 112 ? 5.517 2.963 -11.866 1.00 96.06 112 HIS A C 1
ATOM 775 O O . HIS A 1 112 ? 5.075 1.888 -12.266 1.00 96.06 112 HIS A O 1
ATOM 781 N N . THR A 1 113 ? 6.145 3.809 -12.671 1.00 96.06 113 THR A N 1
ATOM 782 C CA . THR A 1 113 ? 6.771 3.397 -13.930 1.00 96.06 113 THR A CA 1
ATOM 783 C C . THR A 1 113 ? 8.200 2.942 -13.653 1.00 96.06 113 THR A C 1
ATOM 785 O O . THR A 1 113 ? 8.807 3.399 -12.685 1.00 96.06 113 THR A O 1
ATOM 788 N N . CYS A 1 114 ? 8.777 2.124 -14.535 1.00 95.62 114 CYS A N 1
ATOM 789 C CA . CYS A 1 114 ? 10.183 1.721 -14.439 1.00 95.62 114 CYS A CA 1
ATOM 790 C C . CYS A 1 114 ? 11.139 2.910 -14.252 1.00 95.62 114 CYS A C 1
ATOM 792 O O . CYS A 1 114 ? 12.030 2.861 -13.408 1.00 95.62 114 CYS A O 1
ATOM 794 N N . ASP A 1 115 ? 10.913 4.005 -14.980 1.00 95.06 115 ASP A N 1
ATOM 795 C CA . ASP A 1 115 ? 11.697 5.235 -14.855 1.00 95.06 115 ASP A CA 1
ATOM 796 C C . ASP A 1 115 ? 11.538 5.894 -13.479 1.00 95.06 115 ASP A C 1
ATOM 798 O O . ASP A 1 115 ? 12.514 6.282 -12.843 1.00 95.06 115 ASP A O 1
ATOM 802 N N . THR A 1 116 ? 10.305 5.985 -12.974 1.00 95.00 116 THR A N 1
ATOM 803 C CA . THR A 1 116 ? 10.060 6.626 -11.675 1.00 95.00 116 THR A CA 1
ATOM 804 C C . THR A 1 116 ? 10.504 5.778 -10.490 1.00 95.00 116 THR A C 1
ATOM 806 O O . THR A 1 116 ? 10.910 6.363 -9.492 1.00 95.00 116 THR A O 1
ATOM 809 N N . ALA A 1 117 ? 10.451 4.447 -10.588 1.00 94.81 117 ALA A N 1
ATOM 810 C CA . ALA A 1 117 ? 10.966 3.536 -9.563 1.00 94.81 117 ALA A CA 1
ATOM 811 C C . ALA A 1 117 ? 12.498 3.556 -9.488 1.00 94.81 117 ALA A C 1
ATOM 813 O O . ALA A 1 117 ? 13.069 3.390 -8.417 1.00 94.81 117 ALA A O 1
ATOM 814 N N . ALA A 1 118 ? 13.171 3.802 -10.616 1.00 93.94 118 ALA A N 1
ATOM 815 C CA . ALA A 1 118 ? 14.626 3.892 -10.666 1.00 93.94 118 ALA A CA 1
ATOM 816 C C . ALA A 1 118 ? 15.181 5.218 -10.107 1.00 93.94 118 ALA A C 1
ATOM 818 O O . ALA A 1 118 ? 16.389 5.331 -9.883 1.00 93.94 118 ALA A O 1
ATOM 819 N N . LYS A 1 119 ? 14.346 6.240 -9.870 1.00 89.62 119 LYS A N 1
ATOM 820 C CA . LYS A 1 119 ? 14.816 7.537 -9.356 1.00 89.62 119 LYS A CA 1
ATOM 821 C C . LYS A 1 119 ? 15.487 7.380 -7.990 1.00 89.62 119 LYS A C 1
ATOM 823 O O . LYS A 1 119 ? 14.914 6.807 -7.075 1.00 89.62 119 LYS A O 1
ATOM 828 N N . GLY A 1 120 ? 16.692 7.936 -7.851 1.00 84.06 120 GLY A N 1
ATOM 829 C CA . GLY A 1 120 ? 17.497 7.815 -6.627 1.00 84.06 120 GLY A CA 1
ATOM 830 C C . GLY A 1 120 ? 18.272 6.498 -6.516 1.00 84.06 120 GLY A C 1
ATOM 831 O O . GLY A 1 120 ? 18.956 6.280 -5.521 1.00 84.06 120 GLY A O 1
ATOM 832 N N . THR A 1 121 ? 18.208 5.643 -7.538 1.00 86.44 121 THR A N 1
ATOM 833 C CA . THR A 1 121 ? 18.977 4.399 -7.623 1.00 86.44 121 THR A CA 1
ATOM 834 C C . THR A 1 121 ? 19.944 4.449 -8.808 1.00 86.44 121 THR A C 1
ATOM 836 O O . THR A 1 121 ? 19.734 5.186 -9.771 1.00 86.44 121 THR A O 1
ATOM 839 N N . ALA A 1 122 ? 21.016 3.657 -8.752 1.00 85.88 122 ALA A N 1
ATOM 840 C CA . ALA A 1 122 ? 22.000 3.584 -9.834 1.00 85.88 122 ALA A CA 1
ATOM 841 C C . ALA A 1 122 ? 21.580 2.656 -10.995 1.00 85.88 122 ALA A C 1
ATOM 843 O O . ALA A 1 122 ? 22.270 2.603 -12.011 1.00 85.88 122 ALA A O 1
ATOM 844 N N . LYS A 1 123 ? 20.504 1.867 -10.840 1.00 88.56 123 LYS A N 1
ATOM 845 C CA . LYS A 1 123 ? 20.096 0.805 -11.779 1.00 88.56 123 LYS A CA 1
ATOM 846 C C . LYS A 1 123 ? 18.575 0.691 -11.851 1.00 88.56 123 LYS A C 1
ATOM 848 O O . LYS A 1 123 ? 17.892 1.016 -10.893 1.00 88.56 123 LYS A O 1
ATOM 853 N N . CYS A 1 124 ? 18.045 0.165 -12.955 1.00 91.38 124 CYS A N 1
ATOM 854 C CA . CYS A 1 124 ? 16.620 -0.154 -13.039 1.00 91.38 124 CYS A CA 1
ATOM 855 C C . CYS A 1 124 ? 16.225 -1.191 -11.981 1.00 91.38 124 CYS A C 1
ATOM 857 O O . CYS A 1 124 ? 16.960 -2.151 -11.751 1.00 91.38 124 CYS A O 1
ATOM 859 N N . VAL A 1 125 ? 15.062 -0.990 -11.364 1.00 91.25 125 VAL A N 1
ATOM 860 C CA . VAL A 1 125 ? 14.532 -1.834 -10.286 1.00 91.25 125 VAL A CA 1
ATOM 861 C C . VAL A 1 125 ? 13.251 -2.525 -10.725 1.00 91.25 125 VAL A C 1
ATOM 863 O O . VAL A 1 125 ? 12.535 -2.024 -11.586 1.00 91.25 125 VAL A O 1
ATOM 866 N N . THR A 1 126 ? 12.951 -3.672 -10.135 1.00 93.00 126 THR A N 1
ATOM 867 C CA . THR A 1 126 ? 11.679 -4.364 -10.346 1.00 93.00 126 THR A CA 1
ATOM 868 C C . THR A 1 126 ? 10.569 -3.688 -9.552 1.00 93.00 126 THR A C 1
ATOM 870 O O . THR A 1 126 ? 10.805 -3.142 -8.476 1.00 93.00 126 THR A O 1
ATOM 873 N N . ILE A 1 127 ? 9.346 -3.721 -10.079 1.00 95.31 127 ILE A N 1
ATOM 874 C CA . ILE A 1 127 ? 8.178 -3.126 -9.416 1.00 95.31 127 ILE A CA 1
ATOM 875 C C . ILE A 1 127 ? 7.198 -4.250 -9.072 1.00 95.31 127 ILE A C 1
ATOM 877 O O . ILE A 1 127 ? 6.673 -4.875 -9.999 1.00 95.31 127 ILE A O 1
ATOM 881 N N . PRO A 1 128 ? 6.927 -4.540 -7.788 1.00 94.62 128 PRO A N 1
ATOM 882 C CA . PRO A 1 128 ? 5.870 -5.471 -7.417 1.00 94.62 128 PRO A CA 1
ATOM 883 C C . PRO A 1 128 ? 4.502 -4.933 -7.839 1.00 94.62 128 PRO A C 1
ATOM 885 O O . PRO A 1 128 ? 4.229 -3.736 -7.728 1.00 94.62 128 PRO A O 1
ATOM 888 N N . SER A 1 129 ? 3.618 -5.821 -8.291 1.00 93.69 129 SER A N 1
ATOM 889 C CA . SER A 1 129 ? 2.196 -5.515 -8.413 1.00 93.69 129 SER A CA 1
ATOM 890 C C . SER A 1 129 ? 1.615 -5.174 -7.046 1.00 93.69 129 SER A C 1
ATOM 892 O O . SER A 1 129 ? 2.163 -5.536 -6.007 1.00 93.69 129 SER A O 1
ATOM 894 N N . PHE A 1 130 ? 0.473 -4.492 -7.044 1.00 93.75 130 PHE A N 1
ATOM 895 C CA . PHE A 1 130 ? -0.174 -4.063 -5.808 1.00 93.75 130 PHE A CA 1
ATOM 896 C C . PHE A 1 130 ? -0.493 -5.230 -4.856 1.00 93.75 130 PHE A C 1
ATOM 898 O O . PHE A 1 130 ? -0.334 -5.109 -3.648 1.00 93.75 130 PHE A O 1
ATOM 905 N N . ASP A 1 131 ? -0.876 -6.386 -5.401 1.00 92.06 131 ASP A N 1
ATOM 906 C CA . ASP A 1 131 ? -1.126 -7.612 -4.633 1.00 92.06 131 ASP A CA 1
ATOM 907 C C . ASP A 1 131 ? 0.152 -8.368 -4.216 1.00 92.06 131 ASP A C 1
ATOM 909 O O . ASP A 1 131 ? 0.062 -9.397 -3.547 1.00 92.06 131 ASP A O 1
ATOM 913 N N . GLY A 1 132 ? 1.332 -7.898 -4.634 1.00 89.94 132 GLY A N 1
ATOM 914 C CA . GLY A 1 132 ? 2.628 -8.525 -4.376 1.00 89.94 132 GLY A CA 1
ATOM 915 C C . GLY A 1 132 ? 2.853 -9.863 -5.088 1.00 89.94 132 GLY A C 1
ATOM 916 O O . GLY A 1 132 ? 3.845 -10.530 -4.809 1.00 89.94 132 GLY A O 1
ATOM 917 N N . LYS A 1 133 ? 1.954 -10.286 -5.989 1.00 87.88 133 LYS A N 1
ATOM 918 C CA . LYS A 1 133 ? 2.005 -11.615 -6.630 1.00 87.88 133 LYS A CA 1
ATOM 919 C C . LYS A 1 133 ? 2.769 -11.635 -7.947 1.00 87.88 133 LYS A C 1
ATOM 921 O O . LYS A 1 133 ? 3.137 -12.703 -8.429 1.00 87.88 133 LYS A O 1
ATOM 926 N N . LYS A 1 134 ? 2.951 -10.476 -8.574 1.00 89.69 134 LYS A N 1
ATOM 927 C CA . LYS A 1 134 ? 3.619 -10.313 -9.866 1.00 89.69 134 LYS A CA 1
ATOM 928 C C . LYS A 1 134 ? 4.657 -9.210 -9.763 1.00 89.69 134 LYS A C 1
ATOM 930 O O . LYS A 1 134 ? 4.604 -8.367 -8.873 1.00 89.69 134 LYS A O 1
ATOM 935 N N . TYR A 1 135 ? 5.575 -9.191 -10.719 1.00 91.12 135 TYR A N 1
ATOM 936 C CA . TYR A 1 135 ? 6.606 -8.169 -10.798 1.00 91.12 135 TYR A CA 1
ATOM 937 C C . TYR A 1 135 ? 6.729 -7.657 -12.224 1.00 91.12 135 TYR A C 1
ATOM 939 O O . TYR A 1 135 ? 6.682 -8.423 -13.185 1.00 91.12 135 TYR A O 1
ATOM 947 N N . THR A 1 136 ? 6.902 -6.349 -12.347 1.00 93.88 136 THR A N 1
ATOM 948 C CA . THR A 1 136 ? 7.302 -5.702 -13.590 1.00 93.88 136 THR A CA 1
ATOM 949 C C . THR A 1 136 ? 8.819 -5.653 -13.618 1.00 93.88 136 THR A C 1
ATOM 951 O O . THR A 1 136 ? 9.443 -5.048 -12.742 1.00 93.88 136 THR A O 1
ATOM 954 N N . VAL A 1 137 ? 9.413 -6.298 -14.618 1.00 92.94 137 VAL A N 1
ATOM 955 C CA . VAL A 1 137 ? 10.853 -6.232 -14.865 1.00 92.94 137 VAL A CA 1
ATOM 956 C C . VAL A 1 137 ? 11.163 -4.932 -15.591 1.00 92.94 137 VAL A C 1
ATOM 958 O O . VAL A 1 137 ? 10.536 -4.614 -16.600 1.00 92.94 137 VAL A O 1
ATOM 961 N N . CYS A 1 138 ? 12.140 -4.185 -15.085 1.00 93.88 138 CYS A N 1
ATOM 962 C CA . CYS A 1 138 ? 12.574 -2.933 -15.686 1.00 93.88 138 CYS A CA 1
ATOM 963 C C . CYS A 1 138 ? 14.011 -3.045 -16.184 1.00 93.88 138 CYS A C 1
ATOM 965 O O . CYS A 1 138 ? 14.900 -3.483 -15.452 1.00 93.88 138 CYS A O 1
ATOM 967 N N . GLN A 1 139 ? 14.240 -2.618 -17.423 1.00 90.94 139 GLN A N 1
ATOM 968 C CA . GLN A 1 139 ? 15.535 -2.686 -18.093 1.00 90.94 139 GLN A CA 1
ATOM 969 C C . GLN A 1 139 ? 15.955 -1.308 -18.623 1.00 90.94 139 GLN A C 1
ATOM 971 O O . GLN A 1 139 ? 15.097 -0.481 -18.949 1.00 90.94 139 GLN A O 1
ATOM 976 N N . PRO A 1 140 ? 17.270 -1.032 -18.694 1.00 91.19 140 PRO A N 1
ATOM 977 C CA . PRO A 1 140 ? 17.774 0.225 -19.224 1.00 91.19 140 PRO A CA 1
ATOM 978 C C . PRO A 1 140 ? 17.618 0.275 -20.749 1.00 91.19 140 PRO A C 1
ATOM 980 O O . PRO A 1 140 ? 18.103 -0.602 -21.459 1.00 91.19 140 PRO A O 1
ATOM 983 N N . GLN A 1 141 ? 16.999 1.336 -21.261 1.00 90.31 141 GLN A N 1
ATOM 984 C CA . GLN A 1 141 ? 16.893 1.634 -22.687 1.00 90.31 141 GLN A CA 1
ATOM 985 C C . GLN A 1 141 ? 17.023 3.146 -22.906 1.00 90.31 141 GLN A C 1
ATOM 987 O O . GLN A 1 141 ? 16.257 3.935 -22.356 1.00 90.31 141 GLN A O 1
ATOM 992 N N . GLY A 1 142 ? 18.010 3.565 -23.706 1.00 85.44 142 GLY A N 1
ATOM 993 C CA . GLY A 1 142 ? 18.197 4.980 -24.059 1.00 85.44 142 GLY A CA 1
ATOM 994 C C . GLY A 1 142 ? 18.401 5.912 -22.854 1.00 85.44 142 GLY A C 1
ATOM 995 O O . GLY A 1 142 ? 17.880 7.023 -22.848 1.00 85.44 142 GLY A O 1
ATOM 996 N N . GLY A 1 143 ? 19.101 5.447 -21.811 1.00 86.00 143 GLY A N 1
ATOM 997 C CA . GLY A 1 143 ? 19.358 6.227 -20.590 1.00 86.00 143 GLY A CA 1
ATOM 998 C C . GLY A 1 143 ? 18.178 6.321 -19.613 1.00 86.00 143 GLY A C 1
ATOM 999 O O . GLY A 1 143 ? 18.274 7.045 -18.627 1.00 86.00 143 GLY A O 1
ATOM 1000 N N . LYS A 1 144 ? 17.082 5.595 -19.861 1.00 92.69 144 LYS A N 1
ATOM 1001 C CA . LYS A 1 144 ? 15.910 5.496 -18.976 1.00 92.69 144 LYS A CA 1
ATOM 1002 C C . LYS A 1 144 ? 15.593 4.043 -18.659 1.00 92.69 144 LYS A C 1
ATOM 1004 O O . LYS A 1 144 ? 16.066 3.141 -19.345 1.00 92.69 144 LYS A O 1
ATOM 1009 N N . CYS A 1 145 ? 14.766 3.814 -17.646 1.00 94.50 145 CYS A N 1
ATOM 1010 C CA . CYS A 1 145 ? 14.263 2.479 -17.337 1.00 94.50 145 CYS A CA 1
ATOM 1011 C C . CYS A 1 145 ? 12.874 2.284 -17.944 1.00 94.50 145 CYS A C 1
ATOM 1013 O O . CYS A 1 145 ? 11.950 3.051 -17.671 1.00 94.50 145 CYS A O 1
ATOM 1015 N N . VAL A 1 146 ? 12.718 1.233 -18.740 1.00 94.69 146 VAL A N 1
ATOM 1016 C CA . VAL A 1 146 ? 11.453 0.860 -19.384 1.00 94.69 146 VAL A CA 1
ATOM 1017 C C . VAL A 1 146 ? 11.067 -0.563 -19.003 1.00 94.69 146 VAL A C 1
ATOM 1019 O O . VAL A 1 146 ? 11.888 -1.306 -18.465 1.00 94.69 146 VAL A O 1
ATOM 1022 N N . VAL A 1 147 ? 9.811 -0.933 -19.260 1.00 95.25 147 VAL A N 1
ATOM 1023 C CA . VAL A 1 147 ? 9.351 -2.312 -19.061 1.00 95.25 147 VAL A CA 1
ATOM 1024 C C . VAL A 1 147 ? 10.130 -3.224 -20.002 1.00 95.25 147 VAL A C 1
ATOM 1026 O O . VAL A 1 147 ? 10.191 -2.975 -21.204 1.00 95.25 147 VAL A O 1
ATOM 1029 N N . GLY A 1 148 ? 10.740 -4.250 -19.424 1.00 91.12 148 GLY A N 1
ATOM 1030 C CA . GLY A 1 148 ? 11.583 -5.212 -20.108 1.00 91.12 148 GLY A CA 1
ATOM 1031 C C . GLY A 1 148 ? 10.953 -6.597 -20.178 1.00 91.12 148 GLY A C 1
ATOM 1032 O O . GLY A 1 148 ? 10.129 -6.955 -19.334 1.00 91.12 148 GLY A O 1
ATOM 1033 N N . ASP A 1 149 ? 11.370 -7.390 -21.163 1.00 89.25 149 ASP A N 1
ATOM 1034 C CA . ASP A 1 149 ? 11.015 -8.808 -21.228 1.00 89.25 149 ASP A CA 1
ATOM 1035 C C . ASP A 1 149 ? 11.968 -9.598 -20.313 1.00 89.25 149 ASP A C 1
ATOM 1037 O O . ASP A 1 149 ? 13.185 -9.564 -20.548 1.00 89.25 149 ASP A O 1
ATOM 1041 N N . PRO A 1 150 ? 11.456 -10.343 -19.310 1.00 88.00 150 PRO A N 1
ATOM 1042 C CA . PRO A 1 150 ? 12.276 -11.222 -18.487 1.00 88.00 150 PRO A CA 1
ATOM 1043 C C . PRO A 1 150 ? 13.180 -12.152 -19.307 1.00 88.00 150 PRO A C 1
ATOM 1045 O O . PRO A 1 150 ? 14.300 -12.413 -18.882 1.00 88.00 150 PRO A O 1
ATOM 1048 N N . SER A 1 151 ? 12.748 -12.602 -20.495 1.00 88.56 151 SER A N 1
ATOM 1049 C CA . SER A 1 151 ? 13.503 -13.513 -21.368 1.00 88.56 151 SER A CA 1
ATOM 1050 C C . SER A 1 151 ? 14.842 -12.942 -21.854 1.00 88.56 151 SER A C 1
ATOM 1052 O O . SER A 1 151 ? 15.772 -13.701 -22.140 1.00 88.56 151 SER A O 1
ATOM 1054 N N . SER A 1 152 ? 14.949 -11.611 -21.899 1.00 87.88 152 SER A N 1
ATOM 1055 C CA . SER A 1 152 ? 16.121 -10.860 -22.360 1.00 87.88 152 SER A CA 1
ATOM 1056 C C . SER A 1 152 ? 17.112 -10.507 -21.243 1.00 87.88 152 SER A C 1
ATOM 1058 O O . SER A 1 152 ? 18.134 -9.868 -21.497 1.00 87.88 152 SER A O 1
ATOM 1060 N N . LEU A 1 153 ? 16.816 -10.886 -19.995 1.00 89.44 153 LEU A N 1
ATOM 1061 C CA . LEU A 1 153 ? 17.718 -10.665 -18.868 1.00 89.44 153 LEU A CA 1
ATOM 1062 C C . LEU A 1 153 ? 19.018 -11.465 -19.037 1.00 89.44 153 LEU A C 1
ATOM 1064 O O . LEU A 1 153 ? 19.032 -12.564 -19.582 1.00 89.44 153 LEU A O 1
ATOM 1068 N N . THR A 1 154 ? 20.122 -10.916 -18.528 1.00 87.56 154 THR A N 1
ATOM 1069 C CA . THR A 1 154 ? 21.422 -11.602 -18.480 1.00 87.56 154 THR A CA 1
ATOM 1070 C C . THR A 1 154 ? 21.416 -12.726 -17.446 1.00 87.56 154 THR A C 1
ATOM 1072 O O . THR A 1 154 ? 20.627 -12.682 -16.505 1.00 87.56 154 THR A O 1
ATOM 1075 N N . GLN A 1 155 ? 22.339 -13.688 -17.559 1.00 87.19 155 GLN A N 1
ATOM 1076 C CA . GLN A 1 155 ? 22.487 -14.806 -16.613 1.00 87.19 155 GLN A CA 1
ATOM 1077 C C . GLN A 1 155 ? 22.416 -14.368 -15.138 1.00 87.19 155 GLN A C 1
ATOM 1079 O O . GLN A 1 155 ? 21.606 -14.901 -14.382 1.00 87.19 155 GLN A O 1
ATOM 1084 N N . ASP A 1 156 ? 23.188 -13.346 -14.755 1.00 87.12 156 ASP A N 1
ATOM 1085 C CA . ASP A 1 156 ? 23.264 -12.859 -13.368 1.00 87.12 156 ASP A CA 1
ATOM 1086 C C . ASP A 1 156 ? 21.969 -12.206 -12.870 1.00 87.12 156 ASP A C 1
ATOM 1088 O O . ASP A 1 156 ? 21.647 -12.245 -11.680 1.00 87.12 156 ASP A O 1
ATOM 1092 N N . ASN A 1 157 ? 21.216 -11.597 -13.785 1.00 87.69 157 ASN A N 1
ATOM 1093 C CA . ASN A 1 157 ? 19.985 -10.882 -13.471 1.00 87.69 157 ASN A CA 1
ATOM 1094 C C . ASN A 1 157 ? 18.746 -11.755 -13.651 1.00 87.69 157 ASN A C 1
ATOM 1096 O O . ASN A 1 157 ? 17.698 -11.431 -13.106 1.00 87.69 157 ASN A O 1
ATOM 1100 N N . CYS A 1 158 ? 18.869 -12.865 -14.371 1.00 87.00 158 CYS A N 1
ATOM 1101 C CA . CYS A 1 158 ? 17.774 -13.736 -14.750 1.00 87.00 158 CYS A CA 1
ATOM 1102 C C . CYS A 1 158 ? 16.940 -14.176 -13.553 1.00 87.00 158 CYS A C 1
ATOM 1104 O O . CYS A 1 158 ? 15.724 -14.022 -13.536 1.00 87.00 158 CYS A O 1
ATOM 1106 N N . TYR A 1 159 ? 17.621 -14.666 -12.520 1.00 87.25 159 TYR A N 1
ATOM 1107 C CA . TYR A 1 159 ? 16.979 -15.199 -11.327 1.00 87.25 159 TYR A CA 1
ATOM 1108 C C . TYR A 1 159 ? 16.531 -14.081 -10.374 1.00 87.25 159 TYR A C 1
ATOM 1110 O O . TYR A 1 159 ? 15.416 -14.101 -9.863 1.00 87.25 159 TYR A O 1
ATOM 1118 N N . LYS A 1 160 ? 17.375 -13.059 -10.177 1.00 85.88 160 LYS A N 1
ATOM 1119 C CA . LYS A 1 160 ? 17.136 -11.981 -9.202 1.00 85.88 160 LYS A CA 1
ATOM 1120 C C . LYS A 1 160 ? 16.109 -10.958 -9.694 1.00 85.88 160 LYS A C 1
ATOM 1122 O O . LYS A 1 160 ? 15.143 -10.685 -8.996 1.00 85.88 160 LYS A O 1
ATOM 1127 N N . MET A 1 161 ? 16.267 -10.436 -10.912 1.00 84.06 161 MET A N 1
ATOM 1128 C CA . MET A 1 161 ? 15.362 -9.425 -11.482 1.00 84.06 161 MET A CA 1
ATOM 1129 C C . MET A 1 161 ? 14.014 -10.008 -11.907 1.00 84.06 161 MET A C 1
ATOM 1131 O O . MET A 1 161 ? 13.055 -9.265 -12.065 1.00 84.06 161 MET A O 1
ATOM 1135 N N . SER A 1 162 ? 13.899 -11.324 -12.082 1.00 84.56 162 SER A N 1
ATOM 1136 C CA . SER A 1 162 ? 12.594 -11.965 -12.271 1.00 84.56 162 SER A CA 1
ATOM 1137 C C . SER A 1 162 ? 11.908 -12.338 -10.956 1.00 84.56 162 SER A C 1
ATOM 1139 O O . SER A 1 162 ? 10.828 -12.927 -10.983 1.00 84.56 162 SER A O 1
ATOM 1141 N N . GLN A 1 163 ? 12.526 -12.039 -9.806 1.00 87.88 163 GLN A N 1
ATOM 1142 C CA . GLN A 1 163 ? 12.043 -12.463 -8.492 1.00 87.88 163 GLN A CA 1
ATOM 1143 C C . GLN A 1 163 ? 11.782 -13.975 -8.443 1.00 87.88 163 GLN A C 1
ATOM 1145 O O . GLN A 1 163 ? 10.748 -14.425 -7.955 1.00 87.88 163 GLN A O 1
ATOM 1150 N N . TYR A 1 164 ? 12.727 -14.752 -8.982 1.00 87.56 164 TYR A N 1
ATOM 1151 C CA . TYR A 1 164 ? 12.730 -16.218 -8.973 1.00 87.56 164 TYR A CA 1
ATOM 1152 C C . TYR A 1 164 ? 11.652 -16.887 -9.839 1.00 87.56 164 TYR A C 1
ATOM 1154 O O . TYR A 1 164 ? 11.484 -18.105 -9.797 1.00 87.56 164 TYR A O 1
ATOM 1162 N N . THR A 1 165 ? 10.948 -16.113 -10.669 1.00 87.50 165 THR A N 1
ATOM 1163 C CA . THR A 1 165 ? 9.938 -16.646 -11.598 1.00 87.50 165 THR A CA 1
ATOM 1164 C C . THR A 1 165 ? 10.528 -17.110 -12.929 1.00 87.50 165 THR A C 1
ATOM 1166 O O . THR A 1 165 ? 9.830 -17.766 -13.698 1.00 87.50 165 THR A O 1
ATOM 1169 N N . TYR A 1 166 ? 11.804 -16.812 -13.202 1.00 90.56 166 TYR A N 1
ATOM 1170 C CA . TYR A 1 166 ? 12.541 -17.284 -14.375 1.00 90.56 166 TYR A CA 1
ATOM 1171 C C . TYR A 1 166 ? 13.910 -17.853 -13.984 1.00 90.56 166 TYR A C 1
ATOM 1173 O O . TYR A 1 166 ? 14.544 -17.394 -13.032 1.00 90.56 166 TYR A O 1
ATOM 1181 N N . SER A 1 167 ? 14.396 -18.818 -14.764 1.00 90.81 167 SER A N 1
ATOM 1182 C CA . SER A 1 167 ? 15.726 -19.418 -14.643 1.00 90.81 167 SER A CA 1
ATOM 1183 C C . SER A 1 167 ? 16.530 -19.254 -15.934 1.00 90.81 167 SER A C 1
ATOM 1185 O O . SER A 1 167 ? 15.979 -19.112 -17.027 1.00 90.81 167 SER A O 1
ATOM 1187 N N . TRP A 1 168 ? 17.859 -19.220 -15.812 1.00 93.31 168 TRP A N 1
ATOM 1188 C CA . TRP A 1 168 ? 18.743 -19.045 -16.962 1.00 93.31 168 TRP A CA 1
ATOM 1189 C C . TRP A 1 168 ? 18.908 -20.356 -17.725 1.00 93.31 168 TRP A C 1
ATOM 1191 O O . TRP A 1 168 ? 19.365 -21.354 -17.169 1.00 93.31 168 TRP A O 1
ATOM 1201 N N . ASN A 1 169 ? 18.599 -20.336 -19.018 1.00 91.56 169 ASN A N 1
ATOM 1202 C CA . ASN A 1 169 ? 18.905 -21.426 -19.928 1.00 91.56 169 ASN A CA 1
ATOM 1203 C C . ASN A 1 169 ? 20.225 -21.130 -20.658 1.00 91.56 169 ASN A C 1
ATOM 1205 O O . ASN A 1 169 ? 20.318 -20.216 -21.486 1.00 91.56 169 ASN A O 1
ATOM 1209 N N . ALA A 1 170 ? 21.257 -21.919 -20.353 1.00 89.25 170 ALA A N 1
ATOM 1210 C CA . ALA A 1 170 ? 22.601 -21.726 -20.889 1.00 89.25 170 ALA A CA 1
ATOM 1211 C C . ALA A 1 170 ? 22.716 -22.045 -22.390 1.00 89.25 170 ALA A C 1
ATOM 1213 O O . ALA A 1 170 ? 23.637 -21.536 -23.036 1.00 89.25 170 ALA A O 1
ATOM 1214 N N . GLN A 1 171 ? 21.804 -22.857 -22.932 1.00 89.12 171 GLN A N 1
ATOM 1215 C CA . GLN A 1 171 ? 21.755 -23.264 -24.334 1.00 89.12 171 GLN A CA 1
ATOM 1216 C C . GLN A 1 171 ? 21.150 -22.156 -25.196 1.00 89.12 171 GLN A C 1
ATOM 1218 O O . GLN A 1 171 ? 21.741 -21.752 -26.192 1.00 89.12 171 GLN A O 1
ATOM 1223 N N . THR A 1 172 ? 20.002 -21.616 -24.787 1.00 88.81 172 THR A N 1
ATOM 1224 C CA . THR A 1 172 ? 19.307 -20.556 -25.529 1.00 88.81 172 THR A CA 1
ATOM 1225 C C . THR A 1 172 ? 19.802 -19.157 -25.177 1.00 88.81 172 THR A C 1
ATOM 1227 O O . THR A 1 172 ? 19.363 -18.202 -25.811 1.00 88.81 172 THR A O 1
ATOM 1230 N N . LYS A 1 173 ? 20.678 -19.024 -24.167 1.00 89.56 173 LYS A N 1
ATOM 1231 C CA . LYS A 1 173 ? 21.165 -17.744 -23.619 1.00 89.56 173 LYS A CA 1
ATOM 1232 C C . LYS A 1 173 ? 20.017 -16.794 -23.259 1.00 89.56 173 LYS A C 1
ATOM 1234 O O . LYS A 1 173 ? 20.071 -15.601 -23.547 1.00 89.56 173 LYS A O 1
ATOM 1239 N N . LYS A 1 174 ? 18.954 -17.351 -22.679 1.00 91.12 174 LYS A N 1
ATOM 1240 C CA . LYS A 1 174 ? 17.714 -16.639 -22.347 1.00 91.12 174 LYS A CA 1
ATOM 1241 C C . LYS A 1 174 ? 17.186 -17.089 -21.001 1.00 91.12 174 LYS A C 1
ATOM 1243 O O . LYS A 1 174 ? 17.430 -18.217 -20.574 1.00 91.12 174 LYS A O 1
ATOM 1248 N N . CYS A 1 175 ? 16.401 -16.225 -20.381 1.00 90.69 175 CYS A N 1
ATOM 1249 C CA . CYS A 1 175 ? 15.604 -16.596 -19.225 1.00 90.69 175 CYS A CA 1
ATOM 1250 C C . CYS A 1 175 ? 14.324 -17.303 -19.648 1.00 90.69 175 CYS A C 1
ATOM 1252 O O . CYS A 1 175 ? 13.605 -16.832 -20.529 1.00 90.69 175 CYS A O 1
ATOM 1254 N N . ILE A 1 176 ? 14.024 -18.415 -18.992 1.00 91.75 176 ILE A N 1
ATOM 1255 C CA . ILE A 1 176 ? 12.818 -19.210 -19.213 1.00 91.75 176 ILE A CA 1
ATOM 1256 C C . ILE A 1 176 ? 11.973 -19.211 -17.942 1.00 91.75 176 ILE A C 1
ATOM 1258 O O . ILE A 1 176 ? 12.517 -19.251 -16.842 1.00 91.75 176 ILE A O 1
ATOM 1262 N N . ALA A 1 177 ? 10.651 -19.123 -18.079 1.00 90.06 177 ALA A N 1
ATOM 1263 C CA . ALA A 1 177 ? 9.759 -19.088 -16.925 1.00 90.06 177 ALA A CA 1
ATOM 1264 C C . ALA A 1 177 ? 9.829 -20.413 -16.147 1.00 90.06 177 ALA A C 1
ATOM 1266 O O . ALA A 1 177 ? 9.750 -21.499 -16.724 1.00 90.06 177 ALA A O 1
ATOM 1267 N N . CYS A 1 178 ? 9.948 -20.328 -14.826 1.00 83.62 178 CYS A N 1
ATOM 1268 C CA . CYS A 1 178 ? 9.878 -21.476 -13.934 1.00 83.62 178 CYS A CA 1
ATOM 1269 C C . CYS A 1 178 ? 8.475 -22.101 -14.027 1.00 83.62 178 CYS A C 1
ATOM 1271 O O . CYS A 1 178 ? 7.470 -21.399 -13.940 1.00 83.62 178 CYS A O 1
ATOM 1273 N N . GLY A 1 179 ? 8.396 -23.419 -14.231 1.00 71.56 179 GLY A N 1
ATOM 1274 C CA . GLY A 1 179 ? 7.129 -24.126 -14.470 1.00 71.56 179 GLY A CA 1
ATOM 1275 C C . GLY A 1 179 ? 6.728 -24.235 -15.947 1.00 71.56 179 GLY A C 1
ATOM 1276 O O . GLY A 1 179 ? 5.767 -24.933 -16.260 1.00 71.56 179 GLY A O 1
ATOM 1277 N N . ALA A 1 180 ? 7.487 -23.631 -16.868 1.00 57.25 180 ALA A N 1
ATOM 1278 C CA . ALA A 1 180 ? 7.389 -23.920 -18.296 1.00 57.25 180 ALA A CA 1
ATOM 1279 C C . ALA A 1 180 ? 8.260 -25.143 -18.661 1.00 57.25 180 ALA A C 1
ATOM 1281 O O . ALA A 1 180 ? 9.347 -25.012 -19.214 1.00 57.25 180 ALA A O 1
ATOM 1282 N N . GLY A 1 181 ? 7.791 -26.349 -18.338 1.00 49.84 181 GLY A N 1
ATOM 1283 C CA . GLY A 1 181 ? 8.306 -27.616 -18.880 1.00 49.84 181 GLY A CA 1
ATOM 1284 C C . GLY A 1 181 ? 7.142 -28.609 -18.964 1.00 49.84 181 GLY A C 1
ATOM 1285 O O . GLY A 1 181 ? 6.395 -28.730 -18.006 1.00 49.84 181 GLY A O 1
ATOM 1286 N N . SER A 1 182 ? 6.854 -29.317 -20.056 1.00 37.31 182 SER A N 1
ATOM 1287 C CA . SER A 1 182 ? 7.720 -29.784 -21.139 1.00 37.31 182 SER A CA 1
ATOM 1288 C C . SER A 1 182 ? 6.921 -29.929 -22.441 1.00 37.31 182 SER A C 1
ATOM 1290 O O . SER A 1 182 ? 5.842 -30.512 -22.428 1.00 37.31 182 SER A O 1
ATOM 1292 N N . THR A 1 183 ? 7.477 -29.531 -23.587 1.00 31.23 183 THR A N 1
ATOM 1293 C CA . THR A 1 183 ? 7.261 -30.304 -24.821 1.00 31.23 183 THR A CA 1
ATOM 1294 C C . THR A 1 183 ? 8.498 -31.168 -24.992 1.00 31.23 183 THR A C 1
ATOM 1296 O O . THR A 1 183 ? 9.556 -30.697 -25.400 1.00 31.23 183 THR A O 1
ATOM 1299 N N . SER A 1 184 ? 8.375 -32.434 -24.598 1.00 38.25 184 SER A N 1
ATOM 1300 C CA . SER A 1 184 ? 9.316 -33.459 -25.024 1.00 38.25 184 SER A CA 1
ATOM 1301 C C . SER A 1 184 ? 9.112 -33.658 -26.522 1.00 38.25 184 SER A C 1
ATOM 1303 O O . SER A 1 184 ? 8.118 -34.251 -26.933 1.00 38.25 184 SER A O 1
ATOM 1305 N N . ASN A 1 185 ? 10.027 -33.153 -27.346 1.00 29.23 185 ASN A N 1
ATOM 1306 C CA . ASN A 1 185 ? 10.241 -33.768 -28.647 1.00 29.23 185 ASN A CA 1
ATOM 1307 C C . ASN A 1 185 ? 11.202 -34.931 -28.418 1.00 29.23 185 ASN A C 1
ATOM 1309 O O . ASN A 1 185 ? 12.422 -34.775 -28.446 1.00 29.23 185 ASN A O 1
ATOM 1313 N N . ASN A 1 186 ? 10.617 -36.102 -28.166 1.00 40.25 186 ASN A N 1
ATOM 1314 C CA . ASN A 1 186 ? 11.296 -37.376 -28.325 1.00 40.25 186 ASN A CA 1
ATOM 1315 C C . ASN A 1 186 ? 11.753 -37.487 -29.782 1.00 40.25 186 ASN A C 1
ATOM 1317 O O . ASN A 1 186 ? 10.988 -37.890 -30.653 1.00 40.25 186 ASN A O 1
ATOM 1321 N N . ASN A 1 187 ? 13.011 -37.163 -30.044 1.00 36.06 187 ASN A N 1
ATOM 1322 C CA . ASN A 1 187 ? 13.734 -37.829 -31.112 1.00 36.06 187 ASN A CA 1
ATOM 1323 C C . ASN A 1 187 ? 15.107 -38.236 -30.586 1.00 36.06 187 ASN A C 1
ATOM 1325 O O . ASN A 1 187 ? 16.127 -37.605 -30.851 1.00 36.06 187 ASN A O 1
ATOM 1329 N N . SER A 1 188 ? 15.094 -39.278 -29.755 1.00 34.12 188 SER A N 1
ATOM 1330 C CA . SER A 1 188 ? 16.290 -40.049 -29.457 1.00 34.12 188 SER A CA 1
ATOM 1331 C C . SER A 1 188 ? 16.476 -41.046 -30.596 1.00 34.12 188 SER A C 1
ATOM 1333 O O . SER A 1 188 ? 15.817 -42.083 -30.651 1.00 34.12 188 SER A O 1
ATOM 1335 N N . THR A 1 189 ? 17.375 -40.729 -31.526 1.00 31.33 189 THR A N 1
ATOM 1336 C CA . THR A 1 189 ? 18.080 -41.772 -32.267 1.00 31.33 189 THR A CA 1
ATOM 1337 C C . THR A 1 189 ? 18.990 -42.497 -31.282 1.00 31.33 189 THR A C 1
ATOM 1339 O O . THR A 1 189 ? 20.009 -41.966 -30.847 1.00 31.33 189 THR A O 1
ATOM 1342 N N . SER A 1 190 ? 18.553 -43.700 -30.914 1.00 37.16 190 SER A N 1
ATOM 1343 C CA . SER A 1 190 ? 19.330 -44.793 -30.327 1.00 37.16 190 SER A CA 1
ATOM 1344 C C . SER A 1 190 ? 20.786 -44.807 -30.799 1.00 37.16 190 SER A C 1
ATOM 1346 O O . SER A 1 190 ? 20.976 -44.910 -32.006 1.00 37.16 190 SER A O 1
ATOM 1348 N N . VAL A 1 191 ? 21.754 -44.859 -29.867 1.00 35.19 191 VAL A N 1
ATOM 1349 C CA . VAL A 1 191 ? 22.767 -45.939 -29.792 1.00 35.19 191 VAL A CA 1
ATOM 1350 C C . VAL A 1 191 ? 23.268 -46.126 -28.340 1.00 35.19 191 VAL A C 1
ATOM 1352 O O . VAL A 1 191 ? 23.934 -45.265 -27.781 1.00 35.19 191 VAL A O 1
ATOM 1355 N N . ASN A 1 192 ? 22.937 -47.307 -27.811 1.00 32.19 192 ASN A N 1
ATOM 1356 C CA . ASN A 1 192 ? 23.585 -48.207 -26.841 1.00 32.19 192 ASN A CA 1
ATOM 1357 C C . ASN A 1 192 ? 23.999 -47.808 -25.410 1.00 32.19 192 ASN A C 1
ATOM 1359 O O . ASN A 1 192 ? 24.850 -46.966 -25.147 1.00 32.19 192 ASN A O 1
ATOM 1363 N N . ASN A 1 193 ? 23.463 -48.642 -24.509 1.00 35.84 193 ASN A N 1
ATOM 1364 C CA . ASN A 1 193 ? 23.870 -48.926 -23.140 1.00 35.84 193 ASN A CA 1
ATOM 1365 C C . ASN A 1 193 ? 25.374 -49.195 -22.986 1.00 35.84 193 ASN A C 1
ATOM 1367 O O . ASN A 1 193 ? 25.919 -50.083 -23.640 1.00 35.84 193 ASN A O 1
ATOM 1371 N N . SER A 1 194 ? 25.973 -48.575 -21.973 1.00 29.92 194 SER A N 1
ATOM 1372 C CA . SER A 1 194 ? 26.909 -49.269 -21.092 1.00 29.92 194 SER A CA 1
ATOM 1373 C C . SER A 1 194 ? 26.707 -48.752 -19.674 1.00 29.92 194 SER A C 1
ATOM 1375 O O . SER A 1 194 ? 26.794 -47.552 -19.424 1.00 29.92 194 SER A O 1
ATOM 1377 N N . MET A 1 195 ? 26.392 -49.675 -18.766 1.00 38.84 195 MET A N 1
ATOM 1378 C CA . MET A 1 195 ? 26.468 -49.466 -17.326 1.00 38.84 195 MET A CA 1
ATOM 1379 C C . MET A 1 195 ? 27.893 -49.047 -16.971 1.00 38.84 195 MET A C 1
ATOM 1381 O O . MET A 1 195 ? 28.829 -49.781 -17.275 1.00 38.84 195 MET A O 1
ATOM 1385 N N . ASP A 1 196 ? 28.040 -47.929 -16.271 1.00 30.25 196 ASP A N 1
ATOM 1386 C CA . ASP A 1 196 ? 29.087 -47.833 -15.265 1.00 30.25 196 ASP A CA 1
ATOM 1387 C C . ASP A 1 196 ? 28.528 -47.127 -14.029 1.00 30.25 196 ASP A C 1
ATOM 1389 O O . ASP A 1 196 ? 28.031 -46.000 -14.072 1.00 30.25 196 ASP A O 1
ATOM 1393 N N . ASN A 1 197 ? 28.522 -47.883 -12.939 1.00 36.16 197 ASN A N 1
ATOM 1394 C CA . ASN A 1 197 ? 28.092 -47.473 -11.622 1.00 36.16 197 ASN A CA 1
ATOM 1395 C C . ASN A 1 197 ? 29.310 -46.865 -10.936 1.00 36.16 197 ASN A C 1
ATOM 1397 O O . ASN A 1 197 ? 30.148 -47.588 -10.407 1.00 36.16 197 ASN A O 1
ATOM 1401 N N . THR A 1 198 ? 29.398 -45.540 -10.923 1.00 29.27 198 THR A N 1
ATOM 1402 C CA . THR A 1 198 ? 30.324 -44.844 -10.034 1.00 29.27 198 THR A CA 1
ATOM 1403 C C . THR A 1 198 ? 29.530 -43.870 -9.183 1.00 29.27 198 THR A C 1
ATOM 1405 O O . THR A 1 198 ? 29.190 -42.763 -9.597 1.00 29.27 198 THR A O 1
ATOM 1408 N N . SER A 1 199 ? 29.227 -44.313 -7.961 1.00 40.66 199 SER A N 1
ATOM 1409 C CA . SER A 1 199 ? 28.966 -43.406 -6.851 1.00 40.66 199 SER A CA 1
ATOM 1410 C C . SER A 1 199 ? 30.185 -42.514 -6.671 1.00 40.66 199 SER A C 1
ATOM 1412 O O . SER A 1 199 ? 31.265 -43.004 -6.351 1.00 40.66 199 SER A O 1
ATOM 1414 N N . ASN A 1 200 ? 30.006 -41.208 -6.844 1.00 29.81 200 ASN A N 1
ATOM 1415 C CA . ASN A 1 200 ? 30.896 -40.253 -6.218 1.00 29.81 200 ASN A CA 1
ATOM 1416 C C . ASN A 1 200 ? 30.068 -39.144 -5.574 1.00 29.81 200 ASN A C 1
ATOM 1418 O O . ASN A 1 200 ? 29.359 -38.382 -6.228 1.00 29.81 200 ASN A O 1
ATOM 1422 N N . THR A 1 201 ? 30.125 -39.147 -4.252 1.00 38.00 201 THR A N 1
ATOM 1423 C CA . THR A 1 201 ? 29.624 -38.127 -3.346 1.00 38.00 201 THR A CA 1
ATOM 1424 C C . THR A 1 201 ? 30.379 -36.823 -3.558 1.00 38.00 201 THR A C 1
ATOM 1426 O O . THR A 1 201 ? 31.585 -36.782 -3.335 1.00 38.00 201 THR A O 1
ATOM 1429 N N . THR A 1 202 ? 29.659 -35.747 -3.854 1.00 30.80 202 THR A N 1
ATOM 1430 C CA . THR A 1 202 ? 30.067 -34.391 -3.472 1.00 30.80 202 THR A CA 1
ATOM 1431 C C . THR A 1 202 ? 28.834 -33.635 -2.996 1.00 30.80 202 THR A C 1
ATOM 1433 O O . THR A 1 202 ? 27.945 -33.281 -3.767 1.00 30.80 202 THR A O 1
ATOM 1436 N N . THR A 1 203 ? 28.778 -33.505 -1.675 1.00 39.88 203 THR A N 1
ATOM 1437 C CA . THR A 1 203 ? 28.099 -32.461 -0.908 1.00 39.88 203 THR A CA 1
ATOM 1438 C C . THR A 1 203 ? 28.345 -31.085 -1.511 1.00 39.88 203 THR A C 1
ATOM 1440 O O . THR A 1 203 ? 29.498 -30.795 -1.797 1.00 39.88 203 THR A O 1
ATOM 1443 N N . ASP A 1 204 ? 27.313 -30.243 -1.593 1.00 35.56 204 ASP A N 1
ATOM 1444 C CA . ASP A 1 204 ? 27.487 -28.790 -1.578 1.00 35.56 204 ASP A CA 1
ATOM 1445 C C . ASP A 1 204 ? 26.362 -28.124 -0.773 1.00 35.56 204 ASP A C 1
ATOM 1447 O O . ASP A 1 204 ? 25.176 -28.440 -0.890 1.00 35.56 204 ASP A O 1
ATOM 1451 N N . ASP A 1 205 ? 26.821 -27.246 0.111 1.00 34.53 205 ASP A N 1
ATOM 1452 C CA . ASP A 1 205 ? 26.196 -26.710 1.308 1.00 34.53 205 ASP A CA 1
ATOM 1453 C C . ASP A 1 205 ? 24.982 -25.790 1.102 1.00 34.53 205 ASP A C 1
ATOM 1455 O O . ASP A 1 205 ? 24.964 -24.865 0.286 1.00 34.53 205 ASP A O 1
ATOM 1459 N N . HIS A 1 206 ? 23.996 -25.947 1.989 1.00 46.81 206 HIS A N 1
ATOM 1460 C CA . HIS A 1 206 ? 22.939 -24.967 2.227 1.00 46.81 206 HIS A CA 1
ATOM 1461 C C . HIS A 1 206 ? 23.456 -23.816 3.111 1.00 46.81 206 HIS A C 1
ATOM 1463 O O . HIS A 1 206 ? 23.310 -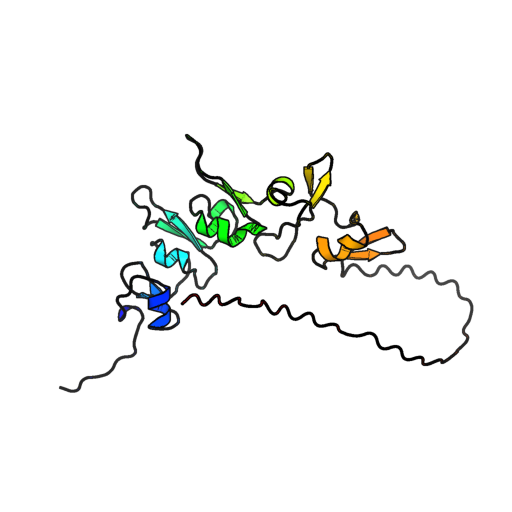23.831 4.333 1.00 46.81 206 HIS A O 1
ATOM 1469 N N . GLY A 1 207 ? 24.026 -22.780 2.491 1.00 39.31 207 GLY A N 1
ATOM 1470 C CA . GLY A 1 207 ? 24.387 -21.526 3.160 1.00 39.31 207 GLY A CA 1
ATOM 1471 C C . GLY A 1 207 ? 23.166 -20.665 3.510 1.00 39.31 207 GLY A C 1
ATOM 1472 O O . GLY A 1 207 ? 22.718 -19.845 2.711 1.00 39.31 207 GLY A O 1
ATOM 1473 N N . GLN A 1 208 ? 22.633 -20.842 4.720 1.00 38.62 208 GLN A N 1
ATOM 1474 C CA . GLN A 1 208 ? 21.631 -19.973 5.349 1.00 38.62 208 GLN A CA 1
ATOM 1475 C C . GLN A 1 208 ? 22.256 -18.609 5.700 1.00 38.62 208 GLN A C 1
ATOM 1477 O O . GLN A 1 208 ? 23.004 -18.497 6.670 1.00 38.62 208 GLN A O 1
ATOM 1482 N N . TYR A 1 209 ? 21.936 -17.553 4.949 1.00 38.53 209 TYR A N 1
ATOM 1483 C CA . TYR A 1 209 ? 22.256 -16.178 5.352 1.00 38.53 209 TYR A CA 1
ATOM 1484 C C . TYR A 1 209 ? 21.150 -15.623 6.258 1.00 38.53 209 TYR A C 1
ATOM 1486 O O . TYR A 1 209 ? 20.145 -15.083 5.797 1.00 38.53 209 TYR A O 1
ATOM 1494 N N . LEU A 1 210 ? 21.360 -15.753 7.568 1.00 32.41 210 LEU A N 1
ATOM 1495 C CA . LEU A 1 210 ? 20.618 -15.035 8.601 1.00 32.41 210 LEU A CA 1
ATOM 1496 C C . LEU A 1 210 ? 21.124 -13.580 8.637 1.00 32.41 210 LEU A C 1
ATOM 1498 O O . LEU A 1 210 ? 22.248 -13.316 9.060 1.00 32.41 210 LEU A O 1
ATOM 1502 N N . TYR A 1 211 ? 20.310 -12.623 8.190 1.00 37.06 211 TYR A N 1
ATOM 1503 C CA . TYR A 1 211 ? 20.597 -11.197 8.375 1.00 37.06 211 TYR A CA 1
ATOM 1504 C C . TYR A 1 211 ? 20.357 -10.815 9.843 1.00 37.06 211 TYR A C 1
ATOM 1506 O O . TYR A 1 211 ? 19.226 -10.561 10.254 1.00 37.06 211 TYR A O 1
ATOM 1514 N N . VAL A 1 212 ? 21.428 -10.769 10.637 1.00 36.84 212 VAL A N 1
ATOM 1515 C CA . VAL A 1 212 ? 21.424 -10.176 11.980 1.00 36.84 212 VAL A CA 1
ATOM 1516 C C . VAL A 1 212 ? 21.904 -8.728 11.848 1.00 36.84 212 VAL A C 1
ATOM 1518 O O . VAL A 1 212 ? 23.068 -8.477 11.547 1.00 36.84 212 VAL A O 1
ATOM 1521 N N . LEU A 1 213 ? 20.994 -7.766 12.018 1.00 35.88 213 LEU A N 1
ATOM 1522 C CA . LEU A 1 213 ? 21.314 -6.335 12.071 1.00 35.88 213 LEU A CA 1
ATOM 1523 C C . LEU A 1 213 ? 21.974 -6.004 13.425 1.00 35.88 213 LEU A C 1
ATOM 1525 O O . LEU A 1 213 ? 21.346 -6.240 14.459 1.00 35.88 213 LEU A O 1
ATOM 1529 N N . PRO A 1 214 ? 23.195 -5.438 13.467 1.00 41.09 214 PRO A N 1
ATOM 1530 C CA . PRO A 1 214 ? 23.784 -4.978 14.717 1.00 41.09 214 PRO A CA 1
ATOM 1531 C C . PRO A 1 214 ? 23.141 -3.653 15.151 1.00 41.09 214 PRO A C 1
ATOM 1533 O O . PRO A 1 214 ? 23.247 -2.631 14.472 1.00 41.09 214 PRO A O 1
ATOM 1536 N N . ILE A 1 215 ? 22.476 -3.677 16.306 1.00 42.47 215 ILE A N 1
ATOM 1537 C CA . ILE A 1 215 ? 21.980 -2.492 17.011 1.00 42.47 215 ILE A CA 1
ATOM 1538 C C . ILE A 1 215 ? 23.189 -1.802 17.657 1.00 42.47 215 ILE A C 1
ATOM 1540 O O . ILE A 1 215 ? 23.718 -2.274 18.662 1.00 42.47 215 ILE A O 1
ATOM 1544 N N . LEU A 1 216 ? 23.635 -0.683 17.085 1.00 42.06 216 LEU A N 1
ATOM 1545 C CA . LEU A 1 216 ? 24.591 0.215 17.732 1.00 42.06 216 LEU A CA 1
ATOM 1546 C C . LEU A 1 216 ? 23.847 1.079 18.756 1.00 42.06 216 LEU A C 1
ATOM 1548 O O . LEU A 1 216 ? 23.198 2.064 18.410 1.00 42.06 216 LEU A O 1
ATOM 1552 N N . ILE A 1 217 ? 23.939 0.689 20.027 1.00 46.22 217 ILE A N 1
ATOM 1553 C CA . ILE A 1 217 ? 23.569 1.529 21.168 1.00 46.22 217 ILE A CA 1
ATOM 1554 C C . ILE A 1 217 ? 24.769 2.432 21.464 1.00 46.22 217 ILE A C 1
ATOM 1556 O O . ILE A 1 217 ? 25.761 1.989 22.040 1.00 46.22 217 ILE A O 1
ATOM 1560 N N . SER A 1 218 ? 24.693 3.701 21.068 1.00 45.91 218 SER A N 1
ATOM 1561 C CA . SER A 1 218 ? 25.609 4.727 21.567 1.00 45.91 218 SER A CA 1
ATOM 1562 C C . SER A 1 218 ? 25.104 5.224 22.920 1.00 45.91 218 SER A C 1
ATOM 1564 O O . SER A 1 218 ? 24.151 5.995 22.991 1.00 45.91 218 SER A O 1
ATOM 1566 N N . PHE A 1 219 ? 25.749 4.769 23.994 1.00 40.72 219 PHE A N 1
ATOM 1567 C CA . PHE A 1 219 ? 25.713 5.443 25.288 1.00 40.72 219 PHE A CA 1
ATOM 1568 C C . PHE A 1 219 ? 26.611 6.680 25.217 1.00 40.72 219 PHE A C 1
ATOM 1570 O O . PHE A 1 219 ? 27.796 6.564 24.907 1.00 40.72 219 PHE A O 1
ATOM 1577 N N . ILE A 1 220 ? 26.056 7.850 25.520 1.00 53.41 220 ILE A N 1
ATOM 1578 C CA . ILE A 1 220 ? 26.827 9.039 25.886 1.00 53.41 220 ILE A CA 1
ATOM 1579 C C . ILE A 1 220 ? 26.407 9.389 27.314 1.00 53.41 220 ILE A C 1
ATOM 1581 O O . ILE A 1 220 ? 25.212 9.485 27.600 1.00 53.41 220 ILE A O 1
ATOM 1585 N N . PHE A 1 221 ? 27.418 9.454 28.181 1.00 48.31 221 PHE A N 1
ATOM 1586 C CA . PHE A 1 221 ? 27.365 9.929 29.562 1.00 48.31 221 PHE A CA 1
ATOM 1587 C C . PHE A 1 221 ? 27.101 11.434 29.628 1.00 48.31 221 PHE A C 1
ATOM 1589 O O . PHE A 1 221 ? 27.589 12.149 28.723 1.00 48.31 221 PHE A O 1
#

Sequence (221 aa):
MAKACKSKTCSDTKKTKSSECASALAGCISDGTKCIEKGKCSDYSTKEACSAGGTDGACVFSPTSSSATTGVCKLYTQCSDANSDQIACQSMSQTCKWTVATGTTPSSCSNHTCDTAAKGTAKCVTIPSFDGKKYTVCQPQGGKCVVGDPSSLTQDNCYKMSQYTYSWNAQTKKCIACGAGSTSNNNSTSVNNSMDNTSNTTTDDHGQYLYVLPILISFIF